Protein AF-A0A7W9GFL8-F1 (afdb_monomer)

Structure (mmCIF, N/CA/C/O backbone):
data_AF-A0A7W9GFL8-F1
#
_entry.id   AF-A0A7W9GFL8-F1
#
loop_
_atom_site.group_PDB
_atom_site.id
_atom_site.type_symbol
_atom_site.label_atom_id
_atom_site.label_alt_id
_atom_site.label_comp_id
_atom_site.label_asym_id
_atom_site.label_entity_id
_atom_site.label_seq_id
_atom_site.pdbx_PDB_ins_code
_atom_site.Cartn_x
_atom_site.Cartn_y
_atom_site.Cartn_z
_atom_site.occupancy
_atom_site.B_iso_or_equiv
_atom_site.auth_seq_id
_atom_site.auth_comp_id
_atom_site.auth_asym_id
_atom_site.auth_atom_id
_atom_site.pdbx_PDB_model_num
ATOM 1 N N . MET A 1 1 ? -14.775 4.804 0.762 1.00 61.94 1 MET A N 1
ATOM 2 C CA . MET A 1 1 ? -13.457 4.187 1.013 1.00 61.94 1 MET A CA 1
ATOM 3 C C . MET A 1 1 ? -13.151 4.330 2.498 1.00 61.94 1 MET A C 1
ATOM 5 O O . MET A 1 1 ? -13.246 5.448 2.985 1.00 61.94 1 MET A O 1
ATOM 9 N N . ASN A 1 2 ? -12.892 3.235 3.219 1.00 83.94 2 ASN A N 1
ATOM 10 C CA . ASN A 1 2 ? -12.641 3.234 4.672 1.00 83.94 2 ASN A CA 1
ATOM 11 C C . ASN A 1 2 ? -11.380 2.441 5.072 1.00 83.94 2 ASN A C 1
ATOM 13 O O . ASN A 1 2 ? -11.196 2.127 6.241 1.00 83.94 2 ASN A O 1
ATOM 17 N N . PHE A 1 3 ? -10.531 2.106 4.102 1.00 83.19 3 PHE A N 1
ATOM 18 C CA . PHE A 1 3 ? -9.242 1.466 4.325 1.00 83.19 3 PHE A CA 1
ATOM 19 C C . PHE A 1 3 ? -8.147 2.516 4.147 1.00 83.19 3 PHE A C 1
ATOM 21 O O . PHE A 1 3 ? -8.096 3.162 3.097 1.00 83.19 3 PHE A O 1
ATOM 28 N N . ILE A 1 4 ? -7.305 2.703 5.161 1.00 88.19 4 ILE A N 1
ATOM 29 C CA . ILE A 1 4 ? -6.190 3.653 5.136 1.00 88.19 4 ILE A CA 1
ATOM 30 C C . ILE A 1 4 ? -4.899 2.889 5.378 1.00 88.19 4 ILE A C 1
ATOM 32 O O . ILE A 1 4 ? -4.784 2.152 6.352 1.00 88.19 4 ILE A O 1
ATOM 36 N N . ASP A 1 5 ? -3.929 3.102 4.499 1.00 89.94 5 ASP A N 1
ATOM 37 C CA . ASP A 1 5 ? -2.608 2.496 4.568 1.00 89.94 5 ASP A CA 1
ATOM 38 C C . ASP A 1 5 ? -1.535 3.578 4.727 1.00 89.94 5 ASP A C 1
ATOM 40 O O . ASP A 1 5 ? -1.551 4.601 4.041 1.00 89.94 5 ASP A O 1
ATOM 44 N N . THR A 1 6 ? -0.605 3.357 5.649 1.00 91.88 6 THR A N 1
ATOM 45 C CA . THR A 1 6 ? 0.552 4.227 5.899 1.00 91.88 6 THR A CA 1
ATOM 46 C C . THR A 1 6 ? 1.785 3.374 6.236 1.00 91.88 6 THR A C 1
ATOM 48 O O . THR A 1 6 ? 1.786 2.162 6.003 1.00 91.88 6 THR A O 1
ATOM 51 N N . ALA A 1 7 ? 2.880 3.981 6.684 1.00 90.25 7 ALA A N 1
ATOM 52 C CA . ALA A 1 7 ? 4.074 3.287 7.153 1.00 90.25 7 ALA A CA 1
ATOM 53 C C . ALA A 1 7 ? 4.914 4.194 8.054 1.00 90.25 7 ALA A C 1
ATOM 55 O O . ALA A 1 7 ? 4.943 5.410 7.848 1.00 90.25 7 ALA A O 1
ATOM 56 N N . ASP A 1 8 ? 5.688 3.581 8.951 1.00 82.44 8 ASP A N 1
ATOM 57 C CA . ASP A 1 8 ? 6.683 4.261 9.785 1.00 82.44 8 ASP A CA 1
ATOM 58 C C . ASP A 1 8 ? 7.613 5.171 8.962 1.00 82.44 8 ASP A C 1
ATOM 60 O O . ASP A 1 8 ? 7.826 6.336 9.285 1.00 82.44 8 ASP A O 1
ATOM 64 N N . MET A 1 9 ? 8.109 4.671 7.834 1.00 88.69 9 MET A N 1
ATOM 65 C CA . MET A 1 9 ? 9.097 5.351 7.005 1.00 88.69 9 MET A CA 1
ATOM 66 C C . MET A 1 9 ? 8.524 6.509 6.179 1.00 88.69 9 MET A C 1
ATOM 68 O O . MET A 1 9 ? 9.283 7.356 5.701 1.00 88.69 9 MET A O 1
ATOM 72 N N . TYR A 1 10 ? 7.205 6.579 5.975 1.00 85.75 10 TYR A N 1
ATOM 73 C CA . TYR A 1 10 ? 6.614 7.625 5.137 1.00 85.75 10 TYR A CA 1
ATOM 74 C C . TYR A 1 10 ? 6.782 8.990 5.809 1.00 85.75 10 TYR A C 1
ATOM 76 O O . TYR A 1 10 ? 6.169 9.282 6.837 1.00 85.75 10 TYR A O 1
ATOM 84 N N . SER A 1 11 ? 7.658 9.812 5.223 1.00 89.25 11 SER A N 1
ATOM 85 C CA . SER A 1 11 ? 8.119 11.079 5.801 1.00 89.25 11 SER A CA 1
ATOM 86 C C . SER A 1 11 ? 8.639 10.918 7.238 1.00 89.25 11 SER A C 1
ATOM 88 O O . SER A 1 11 ? 8.345 11.734 8.106 1.00 89.25 11 SER A O 1
ATOM 90 N N . ALA A 1 12 ? 9.381 9.833 7.503 1.00 87.94 12 ALA A N 1
ATOM 91 C CA . ALA A 1 12 ? 9.957 9.529 8.819 1.00 87.94 12 ALA A CA 1
ATOM 92 C C . ALA A 1 12 ? 8.934 9.593 9.978 1.00 87.94 12 ALA A C 1
ATOM 94 O O . ALA A 1 12 ? 9.234 10.080 11.070 1.00 87.94 12 ALA A O 1
ATOM 95 N N . GLY A 1 13 ? 7.718 9.103 9.730 1.00 88.00 13 GLY A N 1
ATOM 96 C CA . GLY A 1 13 ? 6.634 8.995 10.705 1.00 88.00 13 GLY A CA 1
ATOM 97 C C . GLY A 1 13 ? 5.621 10.138 10.649 1.00 88.00 13 GLY A C 1
ATOM 98 O O . GLY A 1 13 ? 4.576 10.051 11.290 1.00 88.00 13 GLY A O 1
ATOM 99 N N . GLU A 1 14 ? 5.869 11.194 9.871 1.00 92.00 14 GLU A N 1
ATOM 100 C CA . GLU A 1 14 ? 4.932 12.316 9.741 1.00 92.00 14 GLU A CA 1
ATOM 101 C C . GLU A 1 14 ? 3.595 11.884 9.115 1.00 92.00 14 GLU A C 1
ATOM 103 O O . GLU A 1 14 ? 2.539 12.365 9.527 1.00 92.00 14 GLU A O 1
ATOM 108 N N . SER A 1 15 ? 3.608 10.916 8.187 1.00 92.19 15 SER A N 1
ATOM 109 C CA . SER A 1 15 ? 2.371 10.378 7.605 1.00 92.19 15 SER A CA 1
ATOM 110 C C . SER A 1 15 ? 1.448 9.788 8.672 1.00 92.19 15 SER A C 1
ATOM 112 O O . SER A 1 15 ? 0.253 10.077 8.673 1.00 92.19 15 SER A O 1
ATOM 114 N N . GLU A 1 16 ? 1.996 9.025 9.619 1.00 96.12 16 GLU A N 1
ATOM 115 C CA . GLU A 1 16 ? 1.223 8.436 10.714 1.00 96.12 16 GLU A CA 1
ATOM 116 C C . GLU A 1 16 ? 0.651 9.498 11.658 1.00 96.12 16 GLU A C 1
ATOM 118 O O . GLU A 1 16 ? -0.474 9.353 12.129 1.00 96.12 16 GLU A O 1
ATOM 123 N N . VAL A 1 17 ? 1.374 10.601 11.884 1.00 96.31 17 VAL A N 1
ATOM 124 C CA . VAL A 1 17 ? 0.871 11.733 12.680 1.00 96.31 17 VAL A CA 1
ATOM 125 C C . VAL A 1 17 ? -0.321 12.404 11.994 1.00 96.31 17 VAL A C 1
ATOM 127 O O . VAL A 1 17 ? -1.337 12.669 12.638 1.00 96.31 17 VAL A O 1
ATOM 130 N N . ILE A 1 18 ? -0.225 12.651 10.685 1.00 94.50 18 ILE A N 1
ATOM 131 C CA . ILE A 1 18 ? -1.305 13.265 9.899 1.00 94.50 18 ILE A CA 1
ATOM 132 C C . ILE A 1 18 ? -2.528 12.342 9.847 1.00 94.50 18 ILE A C 1
ATOM 134 O O . ILE A 1 18 ? -3.652 12.799 10.052 1.00 94.50 18 ILE A O 1
ATOM 138 N N . VAL A 1 19 ? -2.319 11.042 9.616 1.00 94.25 19 VAL A N 1
ATOM 139 C CA . VAL A 1 19 ? -3.395 10.041 9.623 1.00 94.25 19 VAL A CA 1
ATOM 140 C C . VAL A 1 19 ? -4.056 9.976 10.999 1.00 94.25 19 VAL A C 1
ATOM 142 O O . VAL A 1 19 ? -5.281 10.030 11.084 1.00 94.25 19 VAL A O 1
ATOM 145 N N . GLY A 1 20 ? -3.271 9.935 12.078 1.00 94.12 20 GLY A N 1
ATOM 146 C CA . GLY A 1 20 ? -3.797 9.936 13.442 1.00 94.12 20 GLY A CA 1
ATOM 147 C C . GLY A 1 20 ? -4.646 11.170 13.753 1.00 94.12 20 GLY A C 1
ATOM 148 O O . GLY A 1 20 ? -5.686 11.067 14.406 1.00 94.12 20 GLY A O 1
ATOM 149 N N . GLU A 1 21 ? -4.259 12.340 13.242 1.00 95.31 21 GLU A N 1
ATOM 150 C CA . GLU A 1 21 ? -5.071 13.554 13.356 1.00 95.31 21 GLU A CA 1
ATOM 151 C C . GLU A 1 21 ? -6.381 13.450 12.566 1.00 95.31 21 GLU A C 1
ATOM 153 O O . GLU A 1 21 ? -7.449 13.762 13.097 1.00 95.31 21 GLU A O 1
ATOM 158 N N . ALA A 1 22 ? -6.310 12.969 11.323 1.00 93.62 22 ALA A N 1
ATOM 159 C CA . ALA A 1 22 ? -7.461 12.832 10.436 1.00 93.62 22 ALA A CA 1
ATOM 160 C C . ALA A 1 22 ? -8.500 11.807 10.934 1.00 93.62 22 ALA A C 1
ATOM 162 O O . ALA A 1 22 ? -9.676 11.908 10.584 1.00 93.62 22 ALA A O 1
ATOM 163 N N . LEU A 1 23 ? -8.086 10.835 11.756 1.00 93.94 23 LEU A N 1
ATOM 164 C CA . LEU A 1 23 ? -8.946 9.766 12.276 1.00 93.94 23 LEU A CA 1
ATOM 165 C C . LEU A 1 23 ? -9.650 10.082 13.600 1.00 93.94 23 LEU A C 1
ATOM 167 O O . LEU A 1 23 ? -10.468 9.280 14.068 1.00 93.94 23 LEU A O 1
ATOM 171 N N . ARG A 1 24 ? -9.381 11.239 14.215 1.00 92.69 24 ARG A N 1
ATOM 172 C CA . ARG A 1 24 ? -10.012 11.609 15.489 1.00 92.69 24 ARG A CA 1
ATOM 173 C C . ARG A 1 24 ? -11.541 11.573 15.392 1.00 92.69 24 ARG A C 1
ATOM 175 O O . ARG A 1 24 ? -12.146 12.233 14.553 1.00 92.69 24 ARG A O 1
ATOM 182 N N . GLY A 1 25 ? -12.161 10.819 16.300 1.00 92.69 25 GLY A N 1
ATOM 183 C CA . GLY A 1 25 ? -13.618 10.686 16.398 1.00 92.69 25 GLY A CA 1
ATOM 184 C C . GLY A 1 25 ? -14.261 9.753 15.368 1.00 92.69 25 GLY A C 1
ATOM 185 O O . GLY A 1 25 ? -15.483 9.670 15.337 1.00 92.69 25 GLY A O 1
ATOM 186 N N . ARG A 1 26 ? -13.470 9.068 14.528 1.00 94.56 26 ARG A N 1
ATOM 187 C CA . ARG A 1 26 ? -13.964 8.149 13.483 1.00 94.56 26 ARG A CA 1
ATOM 188 C C . ARG A 1 26 ? -13.137 6.867 13.356 1.00 94.56 26 ARG A C 1
ATOM 190 O O . ARG A 1 26 ? -13.199 6.185 12.336 1.00 94.56 26 ARG A O 1
ATOM 197 N N . ARG A 1 27 ? -12.324 6.554 14.370 1.00 94.44 27 ARG A N 1
ATOM 198 C CA . ARG A 1 27 ? -11.388 5.423 14.343 1.00 94.44 27 ARG A CA 1
ATOM 199 C C . ARG A 1 27 ? -12.099 4.081 14.141 1.00 94.44 27 ARG A C 1
ATOM 201 O O . ARG A 1 27 ? -11.568 3.251 13.409 1.00 94.44 27 ARG A O 1
ATOM 208 N N . ASP A 1 28 ? -13.281 3.906 14.729 1.00 93.81 28 ASP A N 1
ATOM 209 C CA . ASP A 1 28 ? -14.088 2.681 14.627 1.00 93.81 28 ASP A CA 1
ATOM 210 C C . ASP A 1 28 ? -14.640 2.418 13.213 1.00 93.81 28 ASP A C 1
ATOM 212 O O . ASP A 1 28 ? -14.948 1.279 12.872 1.00 93.81 28 ASP A O 1
ATOM 216 N N . ASP A 1 29 ? -14.728 3.447 12.364 1.00 93.06 29 ASP A N 1
ATOM 217 C CA . ASP A 1 29 ? -15.258 3.323 10.999 1.00 93.06 29 ASP A CA 1
ATOM 218 C C . ASP A 1 29 ? -14.185 2.923 9.971 1.00 93.06 29 ASP A C 1
ATOM 220 O O . ASP A 1 29 ? -14.490 2.738 8.786 1.00 93.06 29 ASP A O 1
ATOM 224 N N . VAL A 1 30 ? -12.917 2.848 10.391 1.00 90.06 30 VAL A N 1
ATOM 225 C CA . VAL A 1 30 ? -11.753 2.739 9.506 1.00 90.06 30 VAL A CA 1
ATOM 226 C C . VAL A 1 30 ? -10.975 1.459 9.771 1.00 90.06 30 VAL A C 1
ATOM 228 O O . VAL A 1 30 ? -10.692 1.110 10.911 1.00 90.06 30 VAL A O 1
ATOM 231 N N . VAL A 1 31 ? -10.555 0.803 8.692 1.00 87.00 31 VAL A N 1
ATOM 232 C CA . VAL A 1 31 ? -9.536 -0.248 8.725 1.00 87.00 31 VAL A CA 1
ATOM 233 C C . VAL A 1 31 ? -8.176 0.411 8.500 1.00 87.00 31 VAL A C 1
ATOM 235 O O . VAL A 1 31 ? -7.909 0.933 7.416 1.00 87.00 31 VAL A O 1
ATOM 238 N N . LEU A 1 32 ? -7.335 0.422 9.533 1.00 90.56 32 LEU A N 1
ATOM 239 C CA . LEU A 1 32 ? -6.030 1.078 9.540 1.00 90.56 32 LEU A CA 1
ATOM 240 C C . LEU A 1 32 ? -4.901 0.057 9.378 1.00 90.56 32 LEU A C 1
ATOM 242 O O . LEU A 1 32 ? -4.679 -0.792 10.247 1.00 90.56 32 LEU A O 1
ATOM 246 N N . ALA A 1 33 ? -4.158 0.189 8.284 1.00 90.50 33 ALA A N 1
ATOM 247 C CA . ALA A 1 33 ? -2.952 -0.567 8.004 1.00 90.50 33 ALA A CA 1
ATOM 248 C C . ALA A 1 33 ? -1.700 0.314 8.141 1.00 90.50 33 ALA A C 1
ATOM 250 O O . ALA A 1 33 ? -1.659 1.442 7.649 1.00 90.50 33 ALA A O 1
ATOM 251 N N . THR A 1 34 ? -0.654 -0.209 8.780 1.00 89.81 34 THR A N 1
ATOM 252 C CA . THR A 1 34 ? 0.684 0.406 8.761 1.00 89.81 34 THR A CA 1
ATOM 253 C C . THR A 1 34 ? 1.776 -0.660 8.659 1.00 89.81 34 THR A C 1
ATOM 255 O O . THR A 1 34 ? 1.514 -1.863 8.776 1.00 89.81 34 THR A O 1
ATOM 258 N N . LYS A 1 35 ? 3.004 -0.237 8.363 1.00 91.62 35 LYS A N 1
ATOM 259 C CA . LYS A 1 35 ? 4.121 -1.115 8.003 1.00 91.62 35 LYS A CA 1
ATOM 260 C C . LYS A 1 35 ? 5.385 -0.750 8.770 1.00 91.62 35 LYS A C 1
ATOM 262 O O . LYS A 1 35 ? 5.570 0.408 9.130 1.00 91.62 35 LYS A O 1
ATOM 267 N N . VAL A 1 36 ? 6.265 -1.736 8.935 1.00 78.44 36 VAL A N 1
ATOM 268 C CA . VAL A 1 36 ? 7.598 -1.605 9.543 1.00 78.44 36 VAL A CA 1
ATOM 269 C C . VAL A 1 36 ? 8.645 -2.322 8.710 1.00 78.44 36 VAL A C 1
ATOM 271 O O . VAL A 1 36 ? 8.384 -3.420 8.226 1.00 78.44 36 VAL A O 1
ATOM 274 N N . HIS A 1 37 ? 9.825 -1.729 8.531 1.00 83.12 37 HIS A N 1
ATOM 275 C CA . HIS A 1 37 ? 11.028 -2.420 8.028 1.00 83.12 37 HIS A CA 1
ATOM 276 C C . HIS A 1 37 ? 12.214 -1.459 7.930 1.00 83.12 37 HIS A C 1
ATOM 278 O O . HIS A 1 37 ? 13.333 -1.782 8.326 1.00 83.12 37 HIS A O 1
ATOM 284 N N . PHE A 1 38 ? 11.984 -0.292 7.334 1.00 83.31 38 PHE A N 1
ATOM 285 C CA . PHE A 1 38 ? 13.059 0.601 6.931 1.00 83.31 38 PHE A CA 1
ATOM 286 C C . PHE A 1 38 ? 13.727 1.27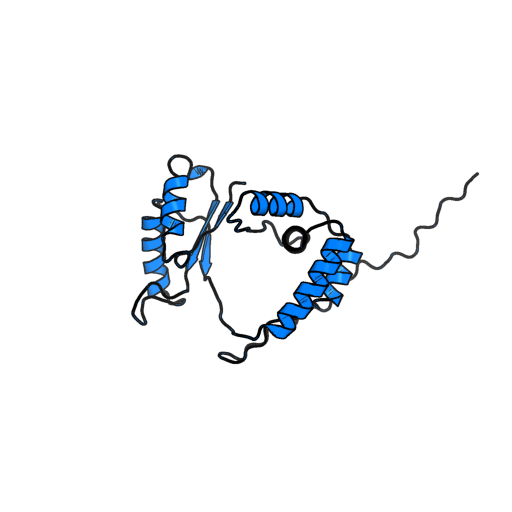6 8.143 1.00 83.31 38 PHE A C 1
ATOM 288 O O . PHE A 1 38 ? 13.187 1.255 9.251 1.00 83.31 38 P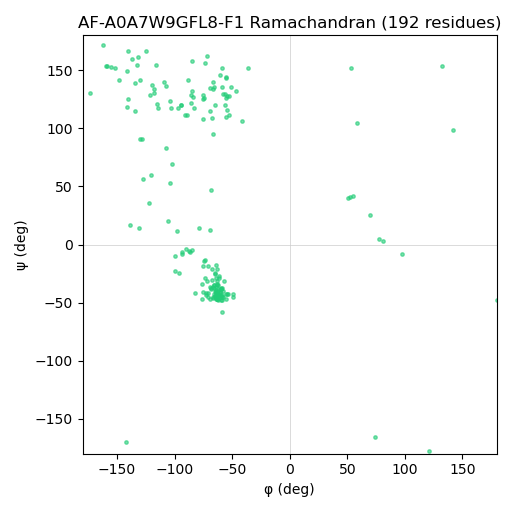HE A O 1
ATOM 295 N N . PRO A 1 39 ? 14.941 1.832 7.981 1.00 85.12 39 PRO A N 1
ATOM 296 C CA . PRO A 1 39 ? 15.638 2.488 9.080 1.00 85.12 39 PRO A CA 1
ATOM 297 C C . PRO A 1 39 ? 14.914 3.745 9.585 1.00 85.12 39 PRO A C 1
ATOM 299 O O . PRO A 1 39 ? 14.796 4.725 8.860 1.00 85.12 39 PRO A O 1
ATOM 302 N N . MET A 1 40 ? 14.536 3.757 10.864 1.00 85.81 40 MET A N 1
ATOM 303 C CA . MET A 1 40 ? 13.923 4.907 11.548 1.00 85.81 40 MET A CA 1
ATOM 304 C C . MET A 1 40 ? 14.931 5.606 12.472 1.00 85.81 40 MET A C 1
ATOM 306 O O . MET A 1 40 ? 14.691 5.769 13.673 1.00 85.81 40 MET A O 1
ATOM 310 N N . GLY A 1 41 ? 16.098 5.967 11.927 1.00 83.00 41 GLY A N 1
ATOM 311 C CA . GLY A 1 41 ? 17.174 6.708 12.599 1.00 83.00 41 GLY A CA 1
ATOM 312 C C . GLY A 1 41 ? 18.521 5.982 12.659 1.00 83.00 41 GLY A C 1
ATOM 313 O O . GLY A 1 41 ? 18.682 4.862 12.167 1.00 83.00 41 GLY A O 1
ATOM 314 N N . ASP A 1 42 ? 19.493 6.623 13.310 1.00 75.50 42 ASP A N 1
ATOM 315 C CA . ASP A 1 42 ? 20.861 6.115 13.374 1.00 75.50 42 ASP A CA 1
ATOM 316 C C . ASP A 1 42 ? 20.976 4.929 14.336 1.00 75.50 42 ASP A C 1
ATOM 318 O O . ASP A 1 42 ? 20.574 4.977 15.503 1.00 75.50 42 ASP A O 1
ATOM 322 N N . GLY A 1 43 ? 21.525 3.829 13.825 1.00 72.56 43 GLY A N 1
ATOM 323 C CA . GLY A 1 43 ? 21.835 2.638 14.605 1.00 72.56 43 GLY A CA 1
ATOM 324 C C . GLY A 1 43 ? 21.353 1.327 13.973 1.00 72.56 43 GLY A C 1
ATOM 325 O O . GLY A 1 43 ? 20.372 1.289 13.222 1.00 72.56 43 GLY A O 1
ATOM 326 N N . PRO A 1 44 ? 22.026 0.209 14.284 1.00 72.81 44 PRO A N 1
ATOM 327 C CA . PRO A 1 44 ? 21.683 -1.109 13.740 1.00 72.81 44 PRO A CA 1
ATOM 328 C C . PRO A 1 44 ? 20.366 -1.652 14.311 1.00 72.81 44 PRO A C 1
ATOM 330 O O . PRO A 1 44 ? 19.736 -2.529 13.736 1.00 72.81 44 PRO A O 1
ATOM 333 N N . ASN A 1 45 ? 19.926 -1.097 15.440 1.00 75.50 45 ASN A N 1
ATOM 334 C CA . ASN A 1 45 ? 18.806 -1.580 16.234 1.00 75.50 45 ASN A CA 1
ATOM 335 C C . ASN A 1 45 ? 17.484 -0.840 15.968 1.00 75.50 45 ASN A C 1
ATOM 337 O O . ASN A 1 45 ? 16.558 -1.017 16.765 1.00 75.50 45 ASN A O 1
ATOM 341 N N . ARG A 1 46 ? 17.441 -0.024 14.903 1.00 80.50 46 ARG A N 1
ATOM 342 C CA . ARG A 1 46 ? 16.321 0.833 14.479 1.00 80.50 46 ARG A CA 1
ATOM 343 C C . ARG A 1 46 ? 15.838 0.536 13.052 1.00 80.50 46 ARG A C 1
ATOM 345 O O . ARG A 1 46 ? 15.571 1.458 12.291 1.00 80.50 46 ARG A O 1
ATOM 352 N N . ARG A 1 47 ? 15.861 -0.740 12.658 1.00 79.06 47 ARG A N 1
ATOM 353 C CA . ARG A 1 47 ? 15.530 -1.218 11.307 1.00 79.06 47 ARG A CA 1
ATOM 354 C C . ARG A 1 47 ? 15.233 -2.722 11.303 1.00 79.06 47 ARG A C 1
ATOM 356 O O . ARG A 1 47 ? 15.558 -3.432 12.261 1.00 79.06 47 ARG A O 1
ATOM 363 N N . GLY A 1 48 ? 14.752 -3.205 10.165 1.00 69.62 48 GLY A N 1
ATOM 364 C CA . GLY A 1 48 ? 14.625 -4.610 9.801 1.00 69.62 48 GLY A CA 1
ATOM 365 C C . GLY A 1 48 ? 13.496 -5.339 10.520 1.00 69.62 48 GLY A C 1
ATOM 366 O O . GLY A 1 48 ? 12.634 -4.745 11.154 1.00 69.62 48 GLY A O 1
ATOM 367 N N . ASN A 1 49 ? 13.523 -6.668 10.453 1.00 70.50 49 ASN A N 1
ATOM 368 C CA . ASN A 1 49 ? 12.389 -7.506 10.861 1.00 70.50 49 ASN A CA 1
ATOM 369 C C . ASN A 1 49 ? 12.632 -8.209 12.209 1.00 70.50 49 ASN A C 1
ATOM 371 O O . ASN A 1 49 ? 12.022 -9.232 12.515 1.00 70.50 49 ASN A O 1
ATOM 375 N N . SER A 1 50 ? 13.568 -7.705 13.024 1.00 63.31 50 SER A N 1
ATOM 376 C CA . SER A 1 50 ? 13.861 -8.320 14.323 1.00 63.31 50 SER A CA 1
ATOM 377 C C . SER A 1 50 ? 12.667 -8.168 15.268 1.00 63.31 50 SER A C 1
ATOM 379 O O . SER A 1 50 ? 12.088 -7.087 15.362 1.00 63.31 50 SER A O 1
ATOM 381 N N . ARG A 1 51 ? 12.346 -9.211 16.048 1.00 59.78 51 ARG A N 1
ATOM 382 C CA . ARG A 1 51 ? 11.276 -9.162 17.065 1.00 59.78 51 ARG A CA 1
ATOM 383 C C . ARG A 1 51 ? 11.396 -7.934 17.973 1.00 59.78 51 ARG A C 1
ATOM 385 O O . ARG A 1 51 ? 10.400 -7.286 18.268 1.00 59.78 51 ARG A O 1
ATOM 392 N N . ARG A 1 52 ? 12.622 -7.610 18.403 1.00 67.31 52 ARG A N 1
ATOM 393 C CA . ARG A 1 52 ? 12.902 -6.451 19.263 1.00 67.31 52 ARG A CA 1
ATOM 394 C C . ARG A 1 52 ? 12.537 -5.132 18.581 1.00 67.31 52 ARG A C 1
ATOM 396 O O . ARG A 1 52 ? 12.046 -4.235 19.253 1.00 67.31 52 ARG A O 1
ATOM 403 N N . TRP A 1 53 ? 12.808 -5.002 17.283 1.00 79.25 53 TRP A N 1
ATOM 404 C CA . TRP A 1 53 ? 12.478 -3.791 16.540 1.00 79.25 53 TRP A CA 1
ATOM 405 C C . TRP A 1 53 ? 10.989 -3.700 16.219 1.00 79.25 53 TRP A C 1
ATOM 407 O O . TRP A 1 53 ? 10.399 -2.681 16.528 1.00 79.25 53 TRP A O 1
ATOM 417 N N . ILE A 1 54 ? 10.367 -4.773 15.724 1.00 64.88 54 ILE A N 1
ATOM 418 C CA . ILE A 1 54 ? 8.927 -4.812 15.415 1.00 64.88 54 ILE A CA 1
ATOM 419 C C . ILE A 1 54 ? 8.087 -4.434 16.643 1.00 64.88 54 ILE A C 1
ATOM 421 O O . ILE A 1 54 ? 7.196 -3.600 16.540 1.00 64.88 54 ILE A O 1
ATOM 425 N N . LEU A 1 55 ? 8.394 -5.003 17.817 1.00 68.69 55 LEU A N 1
ATOM 426 C CA . LEU A 1 55 ? 7.675 -4.680 19.056 1.00 68.69 55 LEU A CA 1
ATOM 427 C C . LEU A 1 55 ? 7.888 -3.233 19.506 1.00 68.69 55 LEU A C 1
ATOM 429 O O . LEU A 1 55 ? 6.978 -2.615 20.039 1.00 68.69 55 LEU A O 1
ATOM 433 N N . LYS A 1 56 ? 9.081 -2.680 19.290 1.00 81.75 56 LYS A N 1
ATOM 434 C CA . LYS A 1 56 ? 9.337 -1.279 19.610 1.00 81.75 56 LYS A CA 1
ATOM 435 C C . LYS A 1 56 ? 8.615 -0.349 18.634 1.00 81.75 56 LYS A C 1
ATOM 437 O O . LYS A 1 56 ? 8.008 0.626 19.052 1.00 81.75 56 LYS A O 1
ATOM 442 N N . GLU A 1 57 ? 8.687 -0.641 17.343 1.00 88.62 57 GLU A N 1
ATOM 443 C CA . GLU A 1 57 ? 8.157 0.243 16.312 1.00 88.62 57 GLU A CA 1
ATOM 444 C C . GLU A 1 57 ? 6.629 0.216 16.253 1.00 88.62 57 GLU A C 1
ATOM 446 O O . GLU A 1 57 ? 6.029 1.242 15.949 1.00 88.62 57 GLU A O 1
ATOM 451 N N . VAL A 1 58 ? 5.974 -0.893 16.621 1.00 81.50 58 VAL A N 1
ATOM 452 C CA . VAL A 1 58 ? 4.507 -0.909 16.742 1.00 81.50 58 VAL A CA 1
ATOM 453 C C . VAL A 1 58 ? 4.032 0.029 17.854 1.00 81.50 58 VAL A C 1
ATOM 455 O O . VAL A 1 58 ? 3.062 0.755 17.660 1.00 81.50 58 VAL A O 1
ATOM 458 N N . GLU A 1 59 ? 4.744 0.096 18.985 1.00 91.69 59 GLU A N 1
ATOM 459 C CA . GLU A 1 59 ? 4.431 1.043 20.064 1.00 91.69 59 GLU A CA 1
ATOM 460 C C . GLU A 1 59 ? 4.610 2.497 19.608 1.00 91.69 59 GLU A C 1
ATOM 462 O O . GLU A 1 59 ? 3.788 3.356 19.928 1.00 91.69 59 GLU A O 1
ATOM 467 N N . GLU A 1 60 ? 5.665 2.786 18.845 1.00 94.75 60 GLU A N 1
ATOM 468 C CA . GLU A 1 60 ? 5.891 4.124 18.292 1.00 94.75 60 GLU A CA 1
ATOM 469 C C . GLU A 1 60 ? 4.856 4.486 17.214 1.00 94.75 60 GLU A C 1
ATOM 471 O O . GLU A 1 60 ? 4.371 5.619 17.191 1.00 94.75 60 GLU A O 1
ATOM 476 N N . SER A 1 61 ? 4.441 3.520 16.392 1.00 90.44 61 SER A N 1
ATOM 477 C CA . SER A 1 61 ? 3.381 3.695 15.390 1.00 90.44 61 SER A CA 1
ATOM 478 C C . SER A 1 61 ? 2.044 4.017 16.062 1.00 90.44 61 SER A C 1
ATOM 480 O O . SER A 1 61 ? 1.402 5.001 15.707 1.00 90.44 61 SER A O 1
ATOM 482 N N . LEU A 1 62 ? 1.651 3.273 17.105 1.00 91.88 62 LEU A N 1
ATOM 483 C CA . LEU A 1 62 ? 0.434 3.542 17.887 1.00 91.88 62 LEU A CA 1
ATOM 484 C C . LEU A 1 62 ? 0.440 4.951 18.504 1.00 91.88 62 LEU A C 1
ATOM 486 O O . LEU A 1 62 ? -0.576 5.648 18.470 1.00 91.88 62 LEU A O 1
ATOM 490 N N . LYS A 1 63 ? 1.594 5.416 19.010 1.00 96.38 63 LYS A N 1
ATOM 491 C CA . LYS A 1 63 ? 1.742 6.788 19.529 1.00 96.38 63 LYS A CA 1
ATOM 492 C C . LYS A 1 63 ? 1.540 7.837 18.439 1.00 96.38 63 LYS A C 1
ATOM 494 O O . LYS A 1 63 ? 0.814 8.803 18.671 1.00 96.38 63 LYS A O 1
ATOM 499 N N . ARG A 1 64 ? 2.161 7.661 17.266 1.00 97.44 64 ARG A N 1
ATOM 500 C CA . ARG A 1 64 ? 2.024 8.597 16.135 1.00 97.44 64 ARG A CA 1
ATOM 501 C C . ARG A 1 64 ? 0.598 8.608 15.582 1.00 97.44 64 ARG A C 1
ATOM 503 O O . ARG A 1 64 ? 0.045 9.683 15.382 1.00 97.44 64 ARG A O 1
ATOM 510 N N . LEU A 1 65 ? -0.019 7.434 15.451 1.00 95.62 65 LEU A N 1
ATOM 511 C CA . LEU A 1 65 ? -1.399 7.244 14.987 1.00 95.62 65 LEU A CA 1
ATOM 512 C C . LEU A 1 65 ? -2.457 7.625 16.033 1.00 95.62 65 LEU A C 1
ATOM 514 O O . LEU A 1 65 ? -3.627 7.773 15.692 1.00 95.62 65 LEU A O 1
ATOM 518 N N . ARG A 1 66 ? -2.061 7.799 17.302 1.00 96.62 66 ARG A N 1
ATOM 519 C CA . ARG A 1 66 ? -2.928 8.198 18.426 1.00 96.62 66 ARG A CA 1
ATOM 520 C C . ARG A 1 66 ? -4.136 7.280 18.610 1.00 96.62 66 ARG A C 1
ATOM 522 O O . ARG A 1 66 ? -5.246 7.737 18.882 1.00 9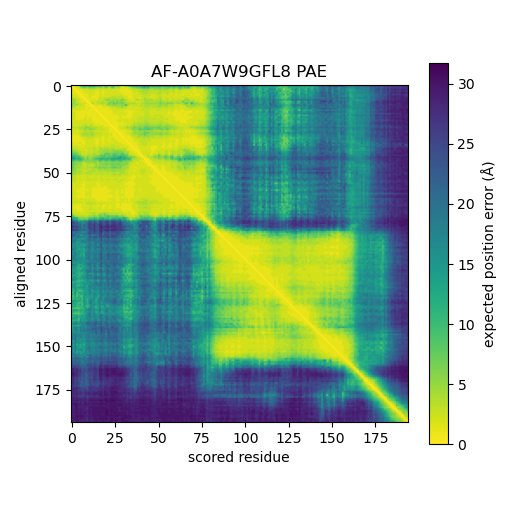6.62 66 ARG A O 1
ATOM 529 N N . THR A 1 67 ? -3.895 5.986 18.480 1.00 95.12 67 THR A N 1
ATOM 530 C CA . THR A 1 67 ? -4.879 4.917 18.654 1.00 95.12 67 THR A CA 1
ATOM 531 C C . THR A 1 67 ? -4.242 3.779 19.442 1.00 95.12 67 THR A C 1
ATOM 533 O O . THR A 1 67 ? -3.021 3.668 19.534 1.00 95.12 67 THR A O 1
ATOM 536 N N . ASP A 1 68 ? -5.078 2.950 20.037 1.00 95.44 68 ASP A 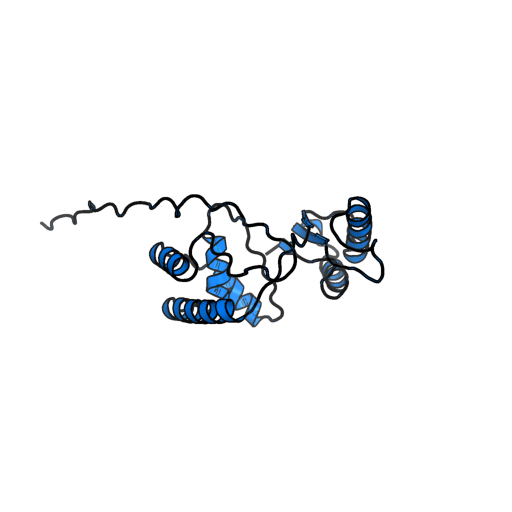N 1
ATOM 537 C CA . ASP A 1 68 ? -4.733 1.765 20.807 1.00 95.44 68 ASP A CA 1
ATOM 538 C C . ASP A 1 68 ? -4.745 0.478 19.967 1.00 95.44 68 ASP A C 1
ATOM 540 O O . ASP A 1 68 ? -4.253 -0.546 20.441 1.00 95.44 68 ASP A O 1
ATOM 544 N N . TRP A 1 69 ? -5.213 0.519 18.709 1.00 88.25 69 TRP A N 1
ATOM 545 C CA . TRP A 1 69 ? -5.144 -0.635 17.808 1.00 88.25 69 TRP A CA 1
ATOM 546 C C . TRP A 1 69 ? -4.809 -0.289 16.352 1.00 88.25 69 TRP A C 1
ATOM 548 O O . TRP A 1 69 ? -5.178 0.755 15.809 1.00 88.25 69 TRP A O 1
ATOM 558 N N . ILE A 1 70 ? -4.141 -1.238 15.697 1.00 82.19 70 ILE A N 1
ATOM 559 C CA . ILE A 1 70 ? -3.877 -1.287 14.255 1.00 82.19 70 ILE A CA 1
ATOM 560 C C . ILE A 1 70 ? -4.565 -2.550 13.735 1.00 82.19 70 ILE A C 1
ATOM 562 O O . ILE A 1 70 ? -4.377 -3.623 14.307 1.00 82.19 70 ILE A O 1
ATOM 566 N N . ASP A 1 71 ? -5.352 -2.433 12.667 1.00 84.44 71 ASP A N 1
ATOM 567 C CA . ASP A 1 71 ? -6.106 -3.563 12.110 1.00 84.44 71 ASP A CA 1
ATOM 568 C C . ASP A 1 71 ? -5.196 -4.508 11.313 1.00 84.44 71 ASP A C 1
ATOM 570 O O . ASP A 1 71 ? -5.381 -5.725 11.321 1.00 84.44 71 ASP A O 1
ATOM 574 N N . LEU A 1 72 ? -4.178 -3.951 1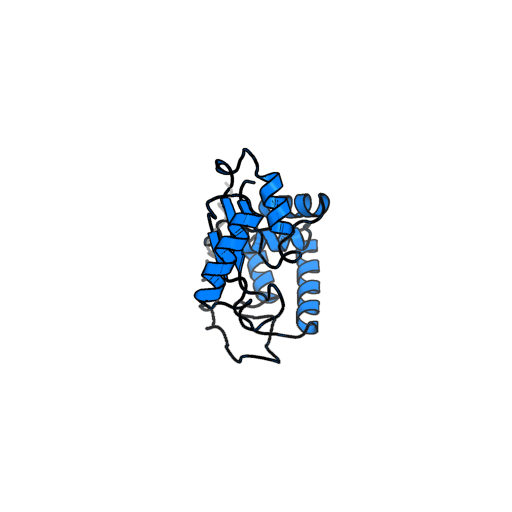0.648 1.00 77.00 72 LEU A N 1
ATOM 575 C CA . LEU A 1 72 ? -3.194 -4.707 9.880 1.00 77.00 72 LEU A CA 1
ATOM 576 C C . LEU A 1 72 ? -1.785 -4.120 10.044 1.00 77.00 72 LEU A C 1
ATOM 578 O O . LEU A 1 72 ? -1.521 -2.988 9.641 1.00 77.00 72 LEU A O 1
ATOM 582 N N . TYR A 1 73 ? -0.857 -4.908 10.592 1.00 76.88 73 TYR A N 1
ATOM 583 C CA . TYR A 1 73 ? 0.550 -4.522 10.732 1.00 76.88 73 TYR A CA 1
ATOM 584 C C . TYR A 1 73 ? 1.446 -5.410 9.866 1.00 76.88 73 TYR A C 1
ATOM 586 O O . TYR A 1 73 ? 1.489 -6.626 10.054 1.00 76.88 73 TYR A O 1
ATOM 594 N N . GLN A 1 74 ? 2.133 -4.807 8.894 1.00 80.62 74 GLN A N 1
ATOM 595 C CA . GLN A 1 74 ? 2.867 -5.528 7.846 1.00 80.62 74 GLN A CA 1
ATOM 596 C C . GLN A 1 74 ? 4.375 -5.275 7.920 1.00 80.62 74 GLN A C 1
ATOM 598 O O . GLN A 1 74 ? 4.834 -4.221 8.357 1.00 80.62 74 GLN A O 1
ATOM 603 N N . VAL A 1 75 ? 5.164 -6.221 7.415 1.00 69.81 75 VAL A N 1
ATOM 604 C CA . VAL A 1 75 ? 6.591 -6.007 7.155 1.00 69.81 75 VAL A CA 1
ATOM 605 C C . VAL A 1 75 ? 6.750 -5.383 5.766 1.00 69.81 75 VAL A C 1
ATOM 607 O O . VAL A 1 75 ? 6.306 -5.963 4.780 1.00 69.81 75 VAL A O 1
ATOM 610 N N . HIS A 1 76 ? 7.365 -4.200 5.685 1.00 71.06 76 HIS A N 1
ATOM 611 C CA . HIS A 1 76 ? 7.352 -3.342 4.489 1.00 71.06 76 HIS A CA 1
ATOM 612 C C . HIS A 1 76 ? 8.121 -3.929 3.288 1.00 71.06 76 HIS A C 1
ATOM 614 O O . HIS A 1 76 ? 7.770 -3.642 2.147 1.00 71.06 76 HIS A O 1
ATOM 620 N N . ARG A 1 77 ? 9.173 -4.726 3.522 1.00 65.19 77 ARG A N 1
ATOM 621 C CA . ARG A 1 77 ? 9.965 -5.395 2.474 1.00 65.19 77 ARG A CA 1
ATOM 622 C C . ARG A 1 77 ? 10.518 -6.738 2.964 1.00 65.19 77 ARG A C 1
ATOM 624 O O . ARG A 1 77 ? 10.998 -6.849 4.097 1.00 65.19 77 ARG A O 1
ATOM 631 N N . PRO A 1 78 ? 10.527 -7.737 2.082 1.00 57.56 78 PRO A N 1
ATOM 632 C CA . PRO A 1 78 ? 11.700 -8.543 1.758 1.00 57.56 78 PRO A CA 1
ATOM 633 C C . PRO A 1 78 ? 12.471 -7.852 0.609 1.00 57.56 78 PRO A C 1
ATOM 635 O O . PRO A 1 78 ? 11.841 -7.233 -0.247 1.00 57.56 78 PRO A O 1
ATOM 638 N N . 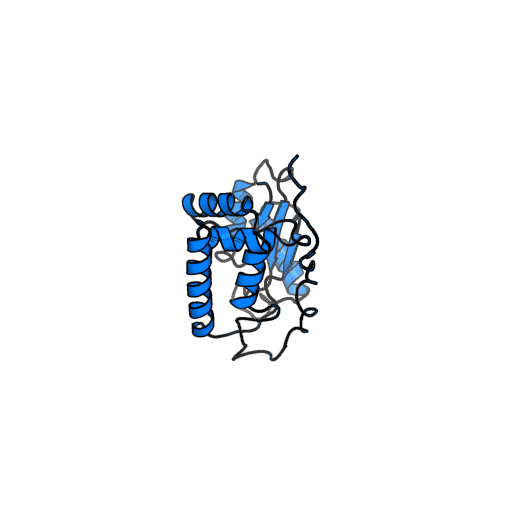ASP A 1 79 ? 13.805 -7.860 0.629 1.00 39.88 79 ASP A N 1
ATOM 639 C CA . ASP A 1 79 ? 14.673 -6.960 -0.160 1.00 39.88 79 ASP A CA 1
ATOM 640 C C . ASP A 1 79 ? 15.403 -7.696 -1.283 1.00 39.88 79 ASP A C 1
ATOM 642 O O . ASP A 1 79 ? 15.857 -8.786 -1.003 1.00 39.88 79 ASP A O 1
ATOM 646 N N . HIS A 1 80 ? 15.531 -7.088 -2.468 1.00 43.16 80 HIS A N 1
ATOM 647 C CA . HIS A 1 80 ? 16.370 -7.435 -3.639 1.00 43.16 80 HIS A CA 1
ATOM 648 C C . HIS A 1 80 ? 16.499 -6.122 -4.465 1.00 43.16 80 HIS A C 1
ATOM 650 O O . HIS A 1 80 ? 15.615 -5.295 -4.283 1.00 43.16 80 HIS A O 1
ATOM 656 N N . THR A 1 81 ? 17.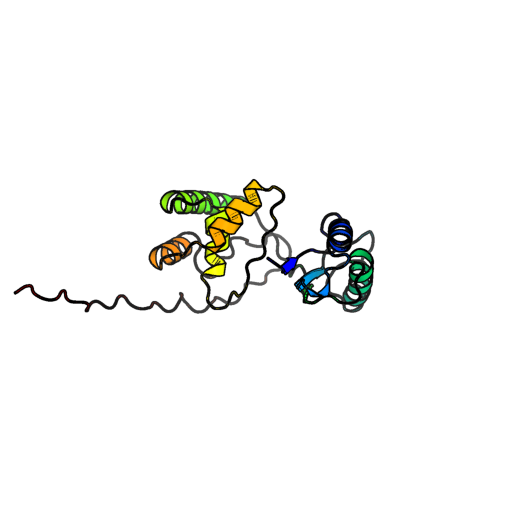517 -5.814 -5.297 1.00 45.06 81 THR A N 1
ATOM 657 C CA . THR A 1 81 ? 17.727 -4.448 -5.899 1.00 45.06 81 THR A CA 1
ATOM 658 C C . THR A 1 81 ? 18.193 -4.405 -7.376 1.00 45.06 81 THR A C 1
ATOM 660 O O . THR A 1 81 ? 19.206 -5.026 -7.689 1.00 45.06 81 THR A O 1
ATOM 663 N N . THR A 1 82 ? 17.498 -3.696 -8.306 1.00 40.56 82 THR A N 1
ATOM 664 C CA . THR A 1 82 ? 17.838 -3.667 -9.774 1.00 40.56 82 THR A CA 1
ATOM 665 C C . THR A 1 82 ? 17.408 -2.451 -10.611 1.00 40.56 82 THR A C 1
ATOM 667 O O . THR A 1 82 ? 16.387 -1.829 -10.327 1.00 40.56 82 THR A O 1
ATOM 670 N N . ASP A 1 83 ? 18.206 -2.247 -11.676 1.00 46.03 83 ASP A N 1
ATOM 671 C CA . ASP A 1 83 ? 18.178 -1.387 -12.877 1.00 46.03 83 ASP A CA 1
ATOM 672 C C . ASP A 1 83 ? 16.847 -1.080 -13.586 1.00 46.03 83 ASP A C 1
ATOM 674 O O . ASP A 1 83 ? 15.891 -1.853 -13.591 1.00 46.03 83 ASP A O 1
ATOM 678 N N . ILE A 1 84 ? 16.843 0.095 -14.229 1.00 53.62 84 ILE A N 1
ATOM 679 C CA . ILE A 1 84 ? 15.664 0.876 -14.630 1.00 53.62 84 ILE A CA 1
ATOM 680 C C . ILE A 1 84 ? 15.283 0.696 -16.112 1.00 53.62 84 ILE A C 1
ATOM 682 O O . ILE A 1 84 ? 14.131 0.914 -16.473 1.00 53.62 84 ILE A O 1
ATOM 686 N N . GLU A 1 85 ? 16.204 0.286 -16.984 1.00 53.88 85 GLU A N 1
ATOM 687 C CA . GLU A 1 85 ? 16.029 0.338 -18.443 1.00 53.88 85 GLU A CA 1
ATOM 688 C C . GLU A 1 85 ? 14.984 -0.662 -18.963 1.00 53.88 85 GLU A C 1
ATOM 690 O O . GLU A 1 85 ? 14.078 -0.276 -19.695 1.00 53.88 85 GLU A O 1
ATOM 695 N N . GLU A 1 86 ? 15.033 -1.921 -18.519 1.00 57.81 86 GLU A N 1
ATOM 696 C CA . GLU A 1 86 ? 14.022 -2.941 -18.862 1.00 57.81 86 GLU A CA 1
ATOM 697 C C . GLU A 1 86 ? 12.631 -2.565 -18.318 1.00 57.81 86 GLU A C 1
ATOM 699 O O . GLU A 1 86 ? 11.602 -2.843 -18.935 1.00 57.81 86 GLU A O 1
ATOM 704 N N . THR A 1 87 ? 12.594 -1.865 -17.181 1.00 57.19 87 THR A N 1
ATOM 705 C CA . THR A 1 87 ? 11.348 -1.367 -16.591 1.00 57.19 87 THR A CA 1
ATOM 706 C C . THR A 1 87 ? 10.729 -0.257 -17.446 1.00 57.19 87 THR A C 1
ATOM 708 O O . THR A 1 87 ? 9.507 -0.215 -17.588 1.00 57.19 87 THR A O 1
ATOM 711 N N . LEU A 1 88 ? 11.541 0.631 -18.030 1.00 66.50 88 LEU A N 1
ATOM 712 C CA . LEU A 1 88 ? 11.048 1.736 -18.858 1.00 66.50 88 LEU A CA 1
ATOM 713 C C . LEU A 1 88 ? 10.394 1.234 -20.154 1.00 66.50 88 LEU A C 1
ATOM 715 O O . LEU A 1 88 ? 9.272 1.647 -20.446 1.00 66.50 88 LEU A O 1
ATOM 719 N N . ASP A 1 89 ? 11.011 0.279 -20.855 1.00 70.62 89 ASP A N 1
ATOM 720 C CA . ASP A 1 89 ? 10.457 -0.306 -22.090 1.00 70.62 89 ASP A CA 1
ATOM 721 C C . ASP A 1 89 ? 9.113 -1.020 -21.853 1.00 70.62 89 ASP A C 1
ATOM 723 O O . ASP A 1 89 ? 8.208 -1.004 -22.695 1.00 70.62 89 ASP A O 1
ATOM 727 N N . VAL A 1 90 ? 8.950 -1.657 -20.690 1.00 71.25 90 VAL A N 1
ATOM 728 C CA . VAL A 1 90 ? 7.672 -2.267 -20.300 1.00 71.25 90 VAL A CA 1
ATOM 729 C C . VAL A 1 90 ? 6.622 -1.210 -19.974 1.00 71.25 90 VAL A C 1
ATOM 731 O O . VAL A 1 90 ? 5.462 -1.350 -20.368 1.00 71.25 90 VAL A O 1
ATOM 734 N N . VAL A 1 91 ? 7.005 -0.148 -19.263 1.00 75.00 91 VAL A N 1
ATOM 735 C CA . VAL A 1 91 ? 6.088 0.950 -18.939 1.00 75.00 91 VAL A CA 1
ATOM 736 C C . VAL A 1 91 ? 5.559 1.603 -20.217 1.00 75.00 91 VAL A C 1
ATOM 738 O O . VAL A 1 91 ? 4.358 1.854 -20.291 1.00 75.00 91 VAL A O 1
ATOM 741 N N . GLU A 1 92 ? 6.395 1.811 -21.236 1.00 81.31 92 GLU A N 1
ATOM 742 C CA . GLU A 1 92 ? 5.963 2.351 -22.534 1.00 81.31 92 GLU A CA 1
ATOM 743 C C . GLU A 1 92 ? 4.898 1.469 -23.204 1.00 81.31 92 GLU A C 1
ATOM 745 O O . GLU A 1 92 ? 3.823 1.958 -23.560 1.00 81.31 92 GLU A O 1
ATOM 750 N N . GLN A 1 93 ? 5.117 0.155 -23.270 1.00 84.31 93 GLN A N 1
ATOM 751 C CA . GLN A 1 93 ? 4.143 -0.786 -23.842 1.00 84.31 93 GLN A CA 1
ATOM 752 C C . GLN A 1 93 ? 2.821 -0.834 -23.057 1.00 84.31 93 GLN A C 1
ATOM 754 O O . GLN A 1 93 ? 1.743 -0.983 -23.639 1.00 84.31 93 GLN A O 1
ATOM 759 N N . LEU A 1 94 ? 2.872 -0.693 -21.729 1.00 81.06 94 LEU A N 1
ATOM 760 C CA . LEU A 1 94 ? 1.669 -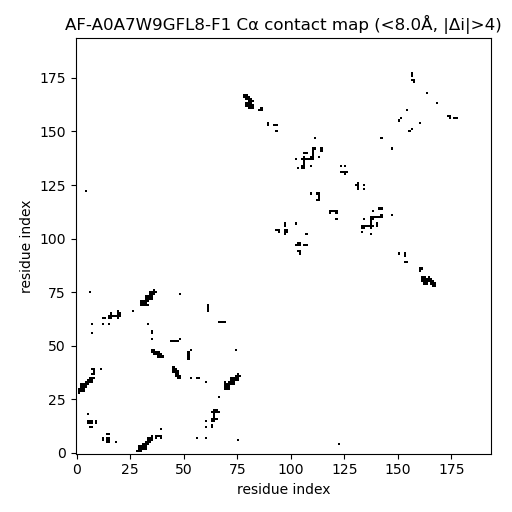0.629 -20.894 1.00 81.06 94 LEU A CA 1
ATOM 761 C C . LEU A 1 94 ? 0.914 0.699 -21.059 1.00 81.06 94 LEU A C 1
ATOM 763 O O . LEU A 1 94 ? -0.314 0.707 -20.956 1.00 81.06 94 LEU A O 1
ATOM 767 N N . ILE A 1 95 ? 1.614 1.807 -21.326 1.00 82.81 95 ILE A N 1
ATOM 768 C CA . ILE A 1 95 ? 0.991 3.097 -21.664 1.00 82.81 95 ILE A CA 1
ATOM 769 C C . ILE A 1 95 ? 0.227 2.979 -22.984 1.00 82.81 95 ILE A C 1
ATOM 771 O O . ILE A 1 95 ? -0.928 3.402 -23.050 1.00 82.81 95 ILE A O 1
ATOM 775 N N . GLU A 1 96 ? 0.838 2.380 -24.007 1.00 88.44 96 GLU A N 1
ATOM 776 C CA . GLU A 1 96 ? 0.181 2.138 -25.297 1.00 88.44 96 GLU A CA 1
ATOM 777 C C . GLU A 1 96 ? -1.067 1.264 -25.130 1.00 88.44 96 GLU A C 1
ATOM 779 O O . GLU A 1 96 ? -2.151 1.636 -25.580 1.00 88.44 96 GLU A O 1
ATOM 784 N N . LEU A 1 97 ? -0.958 0.159 -24.384 1.00 86.44 97 LEU A N 1
ATOM 785 C CA . LEU A 1 97 ? -2.099 -0.709 -24.090 1.00 86.44 97 LEU A CA 1
ATOM 786 C C . LEU A 1 97 ? -3.220 0.029 -23.343 1.00 86.44 97 LEU A C 1
ATOM 788 O O . LEU A 1 97 ? -4.394 -0.147 -23.667 1.00 86.44 97 LEU A O 1
ATOM 792 N N . ALA A 1 98 ? -2.889 0.840 -22.336 1.00 83.06 98 ALA A N 1
ATOM 793 C CA . ALA A 1 98 ? -3.886 1.629 -21.614 1.00 83.06 98 ALA A CA 1
ATOM 794 C C . ALA A 1 98 ? -4.605 2.607 -22.560 1.00 83.06 98 ALA A C 1
ATOM 796 O O . ALA A 1 98 ? -5.837 2.684 -22.557 1.00 83.06 98 ALA A O 1
ATOM 797 N N . SER A 1 99 ? -3.844 3.276 -23.431 1.00 89.88 99 SER A N 1
ATOM 798 C CA . SER A 1 99 ? -4.377 4.176 -24.456 1.00 89.88 99 SER A CA 1
ATOM 799 C C . SER A 1 99 ? -5.347 3.460 -25.403 1.00 89.88 99 SER A C 1
ATOM 801 O O . SER A 1 99 ? -6.447 3.964 -25.638 1.00 89.88 99 SER A O 1
ATOM 803 N N . ASP A 1 100 ? -5.006 2.259 -25.880 1.00 90.12 100 ASP A N 1
ATOM 804 C CA . ASP A 1 100 ? -5.880 1.433 -26.731 1.00 90.12 100 ASP A CA 1
ATOM 805 C C . ASP A 1 100 ? -7.193 1.033 -26.036 1.00 90.12 100 ASP A C 1
ATOM 807 O O . ASP A 1 100 ? -8.228 0.841 -26.682 1.00 90.12 100 ASP A O 1
ATOM 811 N N . LEU A 1 101 ? -7.173 0.927 -24.706 1.00 86.25 101 LEU A N 1
ATOM 812 C CA . LEU A 1 101 ? -8.350 0.652 -23.877 1.00 86.25 101 LEU A CA 1
ATOM 813 C C . LEU A 1 101 ? -9.146 1.919 -23.526 1.00 86.25 101 LEU A C 1
ATOM 815 O O . LEU A 1 101 ? -10.209 1.816 -22.909 1.00 86.25 101 LEU A O 1
ATOM 819 N N . GLY A 1 102 ? -8.661 3.104 -23.906 1.00 89.50 102 GLY A N 1
ATOM 820 C CA . GLY A 1 102 ? -9.266 4.387 -23.549 1.00 89.50 102 GLY A CA 1
ATOM 821 C C . GLY A 1 102 ? -9.126 4.731 -22.064 1.00 89.50 102 GLY A C 1
ATOM 822 O O . GLY A 1 102 ? -9.956 5.470 -21.523 1.00 89.50 102 GLY A O 1
ATOM 823 N N . CYS A 1 103 ? -8.110 4.184 -21.393 1.00 88.31 103 CYS A N 1
ATOM 824 C CA . CYS A 1 103 ? -7.798 4.473 -20.000 1.00 88.31 103 CYS A CA 1
ATOM 825 C C . CYS A 1 103 ? -6.350 4.955 -19.831 1.00 88.31 103 CYS A C 1
ATOM 827 O O . CYS A 1 103 ? -5.518 4.894 -20.731 1.00 88.31 103 CYS A O 1
ATOM 829 N N . SER A 1 104 ? -6.052 5.504 -18.664 1.00 88.25 104 SER A N 1
ATOM 830 C CA . SER A 1 104 ? -4.698 5.885 -18.275 1.00 88.25 104 SER A CA 1
ATOM 831 C C . SER A 1 104 ? -3.943 4.693 -17.678 1.00 88.25 104 SER A C 1
ATOM 833 O O . SER A 1 104 ? -4.548 3.757 -17.151 1.00 88.25 104 SER A O 1
ATOM 835 N N . LEU A 1 105 ? -2.607 4.735 -17.695 1.00 84.38 105 LEU A N 1
ATOM 836 C CA . LEU A 1 105 ? -1.791 3.703 -17.046 1.00 84.38 105 LEU A CA 1
ATOM 837 C C . LEU A 1 105 ? -2.151 3.504 -15.554 1.00 84.38 105 LEU A C 1
ATOM 839 O O . LEU A 1 105 ? -2.284 2.353 -15.144 1.00 84.38 105 LEU A O 1
ATOM 843 N N . PRO A 1 106 ? -2.379 4.557 -14.735 1.00 79.00 106 PRO A N 1
ATOM 844 C CA . PRO A 1 106 ? -2.852 4.383 -13.360 1.00 79.00 106 PRO A CA 1
ATOM 845 C C . PRO A 1 106 ? -4.203 3.664 -13.257 1.00 79.00 106 PRO A C 1
ATOM 847 O O . PRO A 1 106 ? -4.390 2.844 -12.361 1.00 79.00 106 PRO A O 1
ATOM 850 N N . GLU A 1 107 ? -5.135 3.935 -14.178 1.00 84.12 107 GLU A N 1
ATOM 851 C CA . GLU A 1 107 ? -6.421 3.229 -14.230 1.00 84.12 107 GLU A CA 1
ATOM 852 C C . GLU A 1 107 ? -6.217 1.733 -14.515 1.00 84.12 107 GLU A C 1
ATOM 854 O O . GLU A 1 107 ? -6.768 0.891 -13.803 1.00 84.12 107 GLU A O 1
ATOM 859 N N . LEU A 1 108 ? -5.380 1.400 -15.506 1.00 81.00 108 LEU A N 1
ATOM 860 C CA . LEU A 1 108 ? -5.032 0.020 -15.854 1.00 81.00 108 LEU A CA 1
ATOM 861 C C . LEU A 1 108 ? -4.320 -0.706 -14.699 1.00 81.00 108 LEU A C 1
ATOM 863 O O . LEU A 1 108 ? -4.653 -1.851 -14.386 1.00 81.00 108 LEU A O 1
ATOM 867 N N . ALA A 1 109 ? -3.382 -0.029 -14.033 1.00 80.06 109 ALA A N 1
ATOM 868 C CA . ALA A 1 109 ? -2.592 -0.574 -12.930 1.00 80.06 109 ALA A CA 1
ATOM 869 C C . ALA A 1 109 ? -3.441 -0.944 -11.705 1.00 80.06 109 ALA A C 1
ATOM 871 O O . ALA A 1 109 ? -3.085 -1.857 -10.966 1.00 80.06 109 ALA A O 1
ATOM 872 N N . VAL A 1 110 ? -4.568 -0.263 -11.491 1.00 79.38 110 VAL A N 1
ATOM 873 C CA . VAL A 1 110 ? -5.524 -0.580 -10.416 1.00 79.38 110 VAL A CA 1
ATOM 874 C C . VAL A 1 110 ? -6.463 -1.702 -10.835 1.00 79.38 110 VAL A C 1
ATOM 876 O O . VAL A 1 110 ? -6.737 -2.607 -10.046 1.00 79.38 110 VAL A O 1
ATOM 879 N N . ALA A 1 111 ? -6.939 -1.660 -12.080 1.00 83.44 111 ALA A N 1
ATOM 880 C CA . ALA A 1 111 ? -7.865 -2.645 -12.623 1.00 83.44 111 ALA A CA 1
ATOM 881 C C . ALA A 1 111 ? -7.247 -4.049 -12.699 1.00 83.44 111 ALA A C 1
ATOM 883 O O . ALA A 1 111 ? -7.925 -5.042 -12.441 1.00 83.44 111 ALA A O 1
ATOM 884 N N . PHE A 1 112 ? -5.954 -4.144 -13.019 1.00 85.12 112 PHE A N 1
ATOM 885 C CA . PHE A 1 112 ? -5.252 -5.419 -13.166 1.00 85.12 112 PHE A CA 1
ATOM 886 C C . PHE A 1 112 ? -5.264 -6.299 -11.903 1.00 85.12 112 PHE A C 1
ATOM 888 O O . PHE A 1 112 ? -5.769 -7.424 -11.982 1.00 85.12 112 PHE A O 1
ATOM 895 N N . PRO A 1 113 ? -4.769 -5.842 -10.734 1.00 77.19 113 PRO A N 1
ATOM 896 C CA . PRO A 1 113 ? -4.850 -6.624 -9.508 1.00 77.19 113 PRO A CA 1
ATOM 897 C C . PRO A 1 113 ? -6.302 -6.808 -9.060 1.00 77.19 113 PRO A C 1
ATOM 899 O O . PRO A 1 113 ? -6.649 -7.904 -8.634 1.00 77.19 113 PRO A O 1
ATOM 902 N N . ALA A 1 114 ? -7.171 -5.800 -9.218 1.00 80.56 114 ALA A N 1
ATOM 903 C CA . ALA A 1 114 ? -8.589 -5.908 -8.861 1.00 80.56 114 ALA A CA 1
ATOM 904 C C . ALA A 1 114 ? -9.342 -6.989 -9.664 1.00 80.56 114 ALA A C 1
ATOM 906 O O . ALA A 1 114 ? -10.308 -7.563 -9.165 1.00 80.56 114 ALA A O 1
ATOM 907 N N . ALA A 1 115 ? -8.896 -7.304 -10.884 1.00 80.62 115 ALA A N 1
ATOM 908 C CA . ALA A 1 115 ? -9.464 -8.373 -11.703 1.00 80.62 115 ALA A CA 1
ATOM 909 C C . ALA A 1 115 ? -9.099 -9.785 -11.203 1.00 80.62 115 ALA A C 1
ATOM 911 O O . ALA A 1 115 ? -9.681 -10.773 -11.658 1.00 80.62 115 ALA A O 1
ATOM 912 N N . HIS A 1 116 ? -8.130 -9.916 -10.291 1.00 77.44 116 HIS A N 1
ATOM 913 C CA . HIS A 1 116 ? -7.717 -11.212 -9.769 1.00 77.44 116 HIS A CA 1
ATOM 914 C C . HIS A 1 116 ? -8.632 -11.653 -8.609 1.00 77.44 116 HIS A C 1
ATOM 916 O O . HIS A 1 116 ? -8.740 -10.940 -7.614 1.00 77.44 116 HIS A O 1
ATOM 922 N N . PRO A 1 117 ? -9.223 -12.865 -8.640 1.00 74.06 117 PRO A N 1
ATOM 923 C CA . PRO A 1 117 ? -10.219 -13.293 -7.647 1.00 74.06 117 PRO A CA 1
ATOM 924 C C . PRO A 1 117 ? -9.683 -13.406 -6.211 1.00 74.06 117 PRO A C 1
ATOM 926 O O . PRO A 1 117 ? -10.463 -13.452 -5.265 1.00 74.06 117 PRO A O 1
ATOM 929 N N . ALA A 1 118 ? -8.361 -13.475 -6.036 1.00 71.44 118 ALA A N 1
ATOM 930 C CA . ALA A 1 118 ? -7.722 -13.477 -4.718 1.00 71.44 118 ALA A CA 1
ATOM 931 C C . ALA A 1 118 ? -7.450 -12.071 -4.145 1.00 71.44 118 ALA A C 1
ATOM 933 O O . ALA A 1 118 ? -7.001 -11.967 -3.007 1.00 71.44 118 ALA A O 1
ATOM 934 N N . VAL A 1 119 ? -7.677 -11.001 -4.913 1.00 67.38 119 VAL A N 1
ATOM 935 C CA . VAL A 1 119 ? -7.448 -9.618 -4.474 1.00 67.38 119 VAL A CA 1
ATOM 936 C C . VAL A 1 119 ? -8.770 -9.025 -4.002 1.00 67.38 119 VAL A C 1
ATOM 938 O O . VAL A 1 119 ? -9.722 -8.905 -4.766 1.00 67.38 119 VAL A O 1
ATOM 941 N N . THR A 1 120 ? -8.837 -8.659 -2.724 1.00 73.94 120 THR A N 1
ATOM 942 C CA . THR A 1 120 ? -10.044 -8.094 -2.096 1.00 73.94 120 THR A CA 1
ATOM 943 C C . THR A 1 120 ? -10.042 -6.568 -2.056 1.00 73.94 120 THR A C 1
ATOM 945 O O . THR A 1 120 ? -11.105 -5.953 -1.993 1.00 73.94 120 THR A O 1
ATOM 948 N N . SER A 1 121 ? -8.865 -5.944 -2.095 1.00 71.75 121 SER A N 1
ATOM 949 C CA . SER A 1 121 ? -8.703 -4.494 -2.160 1.00 71.75 121 SER A CA 1
ATOM 950 C C . SER A 1 121 ? -7.402 -4.119 -2.871 1.00 71.75 121 SER A C 1
ATOM 952 O O . SER A 1 121 ? -6.426 -4.868 -2.855 1.00 71.75 121 SER A O 1
ATOM 954 N N . VAL A 1 122 ? -7.395 -2.939 -3.495 1.00 73.69 122 VAL A N 1
ATOM 955 C CA . VAL A 1 122 ? -6.201 -2.318 -4.080 1.00 73.69 122 VAL A CA 1
ATOM 956 C C . VAL A 1 122 ? -5.925 -1.034 -3.311 1.00 73.69 122 VAL A C 1
ATOM 958 O O . VAL A 1 122 ? -6.783 -0.154 -3.223 1.00 73.69 122 VAL A O 1
ATOM 961 N N . ILE A 1 123 ? -4.739 -0.948 -2.715 1.00 74.19 123 ILE A N 1
ATOM 962 C CA . ILE A 1 123 ? -4.296 0.224 -1.959 1.00 74.19 123 ILE A CA 1
ATOM 963 C C . ILE A 1 123 ? -3.694 1.225 -2.937 1.00 74.19 123 ILE A C 1
ATOM 965 O O . ILE A 1 123 ? -2.864 0.867 -3.770 1.00 74.19 123 ILE A O 1
ATOM 969 N N . ILE A 1 124 ? -4.108 2.484 -2.824 1.00 73.19 124 ILE A N 1
ATOM 970 C CA . ILE A 1 124 ? -3.706 3.555 -3.731 1.00 73.19 124 ILE A CA 1
ATOM 971 C C . ILE A 1 124 ? -3.216 4.758 -2.928 1.00 73.19 124 ILE A C 1
ATOM 973 O O . ILE A 1 124 ? -3.774 5.071 -1.879 1.00 73.19 124 ILE A O 1
ATOM 977 N N . GLY A 1 125 ? -2.169 5.430 -3.409 1.00 75.81 125 GLY A N 1
ATOM 978 C CA . GLY A 1 125 ? -1.531 6.552 -2.710 1.00 75.81 125 GLY A CA 1
ATOM 979 C C . GLY A 1 125 ? -1.545 7.860 -3.504 1.00 75.81 125 GLY A C 1
ATOM 980 O O . GLY A 1 125 ? -0.465 8.367 -3.818 1.00 75.81 125 GLY A O 1
ATOM 981 N N . PRO A 1 126 ? -2.718 8.408 -3.874 1.00 73.06 126 PRO A N 1
ATOM 982 C CA . PRO A 1 126 ? -2.783 9.664 -4.607 1.00 73.06 126 PRO A CA 1
ATOM 983 C C . PRO A 1 126 ? -2.346 10.834 -3.719 1.00 73.06 126 PRO A C 1
ATOM 985 O O . PRO A 1 126 ? -2.762 10.961 -2.570 1.00 73.06 126 PRO A O 1
ATOM 988 N N . ARG A 1 127 ? -1.511 11.715 -4.271 1.00 67.75 127 ARG A N 1
ATOM 989 C CA . ARG A 1 127 ? -1.068 12.967 -3.636 1.00 67.75 127 ARG A CA 1
ATOM 990 C C . ARG A 1 127 ? -1.838 14.186 -4.145 1.00 67.75 127 ARG A C 1
ATOM 992 O O . ARG A 1 127 ? -1.699 15.269 -3.586 1.00 67.75 127 ARG A O 1
ATOM 999 N N . THR A 1 128 ? -2.638 14.015 -5.196 1.00 78.31 128 THR A N 1
ATOM 1000 C CA . THR A 1 128 ? -3.516 15.045 -5.762 1.00 78.31 128 THR A CA 1
ATOM 1001 C C . THR A 1 128 ? -4.925 14.498 -5.977 1.00 78.31 128 THR A C 1
ATOM 1003 O O . THR A 1 128 ? -5.137 13.284 -6.034 1.00 78.31 128 THR A O 1
ATOM 1006 N N . MET A 1 129 ? -5.898 15.403 -6.109 1.00 83.19 129 MET A N 1
ATOM 1007 C CA . MET A 1 129 ? -7.289 15.022 -6.353 1.00 83.19 129 MET A CA 1
ATOM 1008 C C . MET A 1 129 ? -7.451 14.313 -7.704 1.00 83.19 129 MET A C 1
ATOM 1010 O O . MET A 1 129 ? -8.047 13.247 -7.786 1.00 83.19 129 MET A O 1
ATOM 1014 N N . GLU A 1 130 ? -6.807 14.843 -8.739 1.00 79.25 130 GLU A N 1
ATOM 1015 C CA . GLU A 1 130 ? -6.775 14.243 -10.074 1.00 79.25 130 GLU A CA 1
ATOM 1016 C C . GLU A 1 130 ? -6.257 12.795 -10.051 1.00 79.25 130 GLU A C 1
ATOM 1018 O O . GLU A 1 130 ? -6.853 11.908 -10.659 1.00 79.25 130 GLU A O 1
ATOM 1023 N N . GLN A 1 131 ? -5.195 12.521 -9.279 1.00 74.25 131 GLN A N 1
ATOM 1024 C CA . GLN A 1 131 ? -4.693 11.157 -9.107 1.00 74.25 131 GLN A CA 1
ATOM 1025 C C . GLN A 1 131 ? -5.743 10.258 -8.455 1.00 74.25 131 GLN A C 1
ATOM 1027 O O . GLN A 1 131 ? -5.960 9.147 -8.929 1.00 74.25 131 GLN A O 1
ATOM 1032 N N . LEU A 1 132 ? -6.417 10.713 -7.395 1.00 80.44 132 LEU A N 1
ATOM 1033 C CA . LEU A 1 132 ? -7.451 9.909 -6.738 1.00 80.44 132 LEU A CA 1
ATOM 1034 C C . LEU A 1 132 ? -8.621 9.624 -7.689 1.00 80.44 132 LEU A C 1
ATOM 1036 O O . LEU A 1 132 ? -9.071 8.485 -7.752 1.00 80.44 132 LEU A O 1
ATOM 1040 N N . GLU A 1 133 ? -9.079 10.615 -8.453 1.00 82.44 133 GLU A N 1
ATOM 1041 C CA . GLU A 1 133 ? -10.177 10.462 -9.415 1.00 82.44 133 GLU A CA 1
ATOM 1042 C C . GLU A 1 133 ? -9.845 9.454 -10.519 1.00 82.44 133 GLU A C 1
ATOM 1044 O O . GLU A 1 133 ? -10.634 8.537 -10.765 1.00 82.44 133 GLU A O 1
ATOM 1049 N N . ALA A 1 134 ? -8.656 9.558 -11.123 1.00 74.88 134 ALA A N 1
ATOM 1050 C CA . ALA A 1 134 ? -8.176 8.581 -12.100 1.00 74.88 134 ALA A CA 1
ATOM 1051 C C . ALA A 1 134 ? -8.135 7.172 -11.491 1.00 74.88 134 ALA A C 1
ATOM 1053 O O . ALA A 1 134 ? -8.636 6.205 -12.057 1.00 74.88 134 ALA A O 1
ATOM 1054 N N . THR A 1 135 ? -7.613 7.048 -10.275 1.00 76.56 135 THR A N 1
ATOM 1055 C CA . THR A 1 135 ? -7.469 5.747 -9.622 1.00 76.56 135 THR A CA 1
ATOM 1056 C C . THR A 1 135 ? -8.825 5.117 -9.253 1.00 76.56 135 THR A C 1
ATOM 1058 O O . THR A 1 135 ? -9.027 3.911 -9.416 1.00 76.56 135 THR A O 1
ATOM 1061 N N . LEU A 1 136 ? -9.794 5.930 -8.815 1.00 80.62 136 LEU A N 1
ATOM 1062 C CA . LEU A 1 136 ? -11.171 5.495 -8.557 1.00 80.62 136 LEU A CA 1
ATOM 1063 C C . LEU A 1 136 ? -11.867 5.027 -9.839 1.00 80.62 136 LEU A C 1
ATOM 1065 O O . LEU A 1 136 ? -12.537 3.995 -9.815 1.00 80.62 136 LEU A O 1
ATOM 1069 N N . LYS A 1 137 ? -11.677 5.725 -10.963 1.00 80.56 137 LYS A N 1
ATOM 1070 C CA . LYS A 1 137 ? -12.200 5.291 -12.266 1.00 80.56 137 LYS A CA 1
ATOM 1071 C C . LYS A 1 137 ? -11.611 3.940 -12.695 1.00 80.56 137 LYS A C 1
ATOM 1073 O O . LYS A 1 137 ? -12.354 3.085 -13.173 1.00 80.56 137 LYS A O 1
ATOM 1078 N N . GLY A 1 138 ? -10.326 3.706 -12.427 1.00 74.19 138 GLY A N 1
ATOM 1079 C CA . GLY A 1 138 ? -9.658 2.421 -12.663 1.00 74.19 138 GLY A CA 1
ATOM 1080 C C . GLY A 1 138 ? -10.278 1.252 -11.893 1.00 74.19 138 GLY A C 1
ATOM 1081 O O . GLY A 1 138 ? -10.441 0.170 -12.445 1.00 74.19 138 GLY A O 1
ATOM 1082 N N . SER A 1 139 ? -10.711 1.471 -10.647 1.00 73.06 139 SER A N 1
ATOM 1083 C CA . SER A 1 139 ? -11.349 0.424 -9.824 1.00 73.06 139 SER A CA 1
ATOM 1084 C C . SER A 1 139 ? -12.671 -0.120 -10.384 1.00 73.06 139 SER A C 1
ATOM 1086 O O . SER A 1 139 ? -13.075 -1.226 -10.033 1.00 73.06 139 SER A O 1
ATOM 1088 N N . ALA A 1 140 ? -13.342 0.639 -11.256 1.00 76.38 140 ALA A N 1
ATOM 1089 C CA . ALA A 1 140 ? -14.584 0.227 -11.908 1.00 76.38 140 ALA A CA 1
ATOM 1090 C C . ALA A 1 140 ? -14.347 -0.434 -13.279 1.00 76.38 140 ALA A C 1
ATOM 1092 O O . ALA A 1 140 ? -15.291 -0.924 -13.904 1.00 76.38 140 ALA A O 1
ATOM 1093 N N . LEU A 1 141 ? -13.105 -0.433 -13.769 1.00 80.81 141 LEU A N 1
ATOM 1094 C CA . LEU A 1 141 ? -12.762 -0.971 -15.075 1.00 80.81 141 LEU A CA 1
ATOM 1095 C C . LEU A 1 141 ? -12.763 -2.502 -15.030 1.00 80.81 141 LEU A C 1
ATOM 1097 O O . LEU A 1 141 ? -12.057 -3.125 -14.242 1.00 80.81 141 LEU A O 1
ATOM 1101 N N . THR A 1 142 ? -13.540 -3.121 -15.917 1.00 84.19 142 THR A N 1
ATOM 1102 C CA . THR A 1 142 ? -13.512 -4.575 -16.115 1.00 84.19 142 THR A CA 1
ATOM 1103 C C . THR A 1 142 ? -12.563 -4.904 -17.260 1.00 84.19 142 THR A C 1
ATOM 1105 O O . THR A 1 142 ? -12.779 -4.464 -18.389 1.00 84.19 142 THR A O 1
ATOM 1108 N N . LEU A 1 143 ? -11.519 -5.685 -16.983 1.00 86.06 143 LEU A N 1
ATOM 1109 C CA . LEU A 1 143 ? -10.568 -6.128 -18.001 1.00 86.06 143 LEU A CA 1
ATOM 1110 C C . LEU A 1 143 ? -11.080 -7.397 -18.688 1.00 86.06 143 LEU A C 1
ATOM 1112 O O . LEU A 1 143 ? -11.433 -8.371 -18.027 1.00 86.06 143 LEU A O 1
ATOM 1116 N N . ALA A 1 144 ? -11.114 -7.385 -20.020 1.00 88.06 144 ALA A N 1
ATOM 1117 C CA . ALA A 1 144 ? -11.432 -8.573 -20.806 1.00 88.06 144 ALA A CA 1
ATOM 1118 C C . ALA A 1 144 ? -10.255 -9.563 -20.803 1.00 88.06 144 ALA A C 1
ATOM 1120 O O . ALA A 1 144 ? -9.102 -9.149 -20.691 1.00 88.06 144 ALA A O 1
ATOM 1121 N N . ASP A 1 145 ? -10.528 -10.851 -21.029 1.00 85.12 145 ASP A N 1
ATOM 1122 C CA . ASP A 1 145 ? -9.491 -11.896 -21.073 1.00 85.12 145 ASP A CA 1
ATOM 1123 C C . ASP A 1 145 ? -8.366 -11.555 -22.062 1.00 85.12 145 ASP A C 1
ATOM 1125 O O . ASP A 1 145 ? -7.199 -11.597 -21.699 1.00 85.12 145 ASP A O 1
ATOM 1129 N N . ARG A 1 146 ? -8.708 -11.049 -23.256 1.00 87.56 146 ARG A N 1
ATOM 1130 C CA . ARG A 1 146 ? -7.725 -10.587 -24.256 1.00 87.56 146 ARG A CA 1
ATOM 1131 C C . ARG A 1 146 ? -6.779 -9.493 -23.746 1.00 87.56 146 ARG A C 1
ATOM 1133 O O . ARG A 1 146 ? -5.655 -9.374 -24.216 1.00 87.56 146 ARG A O 1
ATOM 1140 N N . THR A 1 147 ? -7.251 -8.651 -22.827 1.00 88.56 147 THR A N 1
ATOM 1141 C CA . THR A 1 147 ? -6.447 -7.581 -22.228 1.00 88.56 147 THR A CA 1
ATOM 1142 C C . THR A 1 147 ? -5.476 -8.171 -21.221 1.00 88.56 147 THR A C 1
ATOM 1144 O O . THR A 1 147 ? -4.318 -7.777 -21.186 1.00 88.56 147 THR A O 1
ATOM 1147 N N . LEU A 1 148 ? -5.935 -9.141 -20.431 1.00 84.12 148 LEU A N 1
ATOM 1148 C CA . LEU A 1 148 ? -5.094 -9.878 -19.494 1.00 84.12 148 LEU A CA 1
ATOM 1149 C C . LEU A 1 148 ? -4.037 -10.706 -20.240 1.00 84.12 148 LEU A C 1
ATOM 1151 O O . LEU A 1 148 ? -2.879 -10.680 -19.843 1.00 84.12 148 LEU A O 1
ATOM 1155 N N . ASP A 1 149 ? -4.405 -11.335 -21.359 1.00 86.25 149 ASP A N 1
ATOM 1156 C CA . ASP A 1 149 ? -3.469 -12.038 -22.244 1.00 86.25 149 ASP A CA 1
ATOM 1157 C C . ASP A 1 149 ? -2.408 -11.082 -22.808 1.00 86.25 149 ASP A C 1
ATOM 1159 O O . ASP A 1 149 ? -1.226 -11.411 -22.836 1.00 86.25 149 ASP A O 1
ATOM 1163 N N . ARG A 1 150 ? -2.805 -9.867 -23.207 1.00 86.94 150 ARG A N 1
ATOM 1164 C CA . ARG A 1 150 ? -1.869 -8.847 -23.698 1.00 86.94 150 ARG A CA 1
ATOM 1165 C C . ARG A 1 150 ? -0.927 -8.341 -22.605 1.00 86.94 150 ARG A C 1
ATOM 1167 O O . ARG A 1 150 ? 0.239 -8.091 -22.886 1.00 86.94 150 ARG A O 1
ATOM 1174 N N . ILE A 1 151 ? -1.406 -8.216 -21.367 1.00 82.06 151 ILE A N 1
ATOM 1175 C CA . ILE A 1 151 ? -0.547 -7.909 -20.215 1.00 82.06 151 ILE A CA 1
ATOM 1176 C C . ILE A 1 151 ? 0.449 -9.049 -19.984 1.00 82.06 151 ILE A C 1
ATOM 1178 O O . ILE A 1 151 ? 1.622 -8.765 -19.790 1.00 82.06 151 ILE A O 1
ATOM 1182 N N . ASP A 1 152 ? 0.020 -10.311 -20.077 1.00 82.31 152 ASP A N 1
ATOM 1183 C CA . ASP A 1 152 ? 0.906 -11.480 -19.967 1.00 82.31 152 ASP A CA 1
ATOM 1184 C C . ASP A 1 152 ? 1.926 -11.559 -21.130 1.00 82.31 152 ASP A C 1
ATOM 1186 O O . ASP A 1 152 ? 2.991 -12.152 -20.980 1.00 82.31 152 ASP A O 1
ATOM 1190 N N . GLU A 1 153 ? 1.638 -10.987 -22.303 1.00 85.38 153 GLU A N 1
ATOM 1191 C CA . GLU A 1 153 ? 2.618 -10.859 -23.395 1.00 85.38 153 GLU A CA 1
ATOM 1192 C C . GLU A 1 153 ? 3.685 -9.797 -23.097 1.00 85.38 153 GLU A C 1
ATOM 1194 O O . GLU A 1 153 ? 4.863 -10.033 -23.364 1.00 85.38 153 GLU A O 1
ATOM 1199 N N . ILE A 1 154 ? 3.276 -8.649 -22.544 1.00 80.19 154 ILE A N 1
ATOM 1200 C CA . ILE A 1 154 ? 4.168 -7.530 -22.194 1.00 80.19 154 ILE A CA 1
ATOM 1201 C C . ILE A 1 154 ? 5.006 -7.876 -20.953 1.00 80.19 154 ILE A C 1
ATOM 1203 O O . ILE A 1 154 ? 6.208 -7.627 -20.914 1.00 80.19 154 ILE A O 1
ATOM 1207 N N . VAL A 1 155 ? 4.373 -8.478 -19.943 1.00 74.31 155 VAL A N 1
ATOM 1208 C CA . VAL A 1 155 ? 4.981 -8.915 -18.682 1.00 74.31 155 VAL A CA 1
ATOM 1209 C C . VAL A 1 155 ? 4.588 -10.371 -18.421 1.00 74.31 155 VAL A C 1
ATOM 1211 O O . VAL A 1 155 ? 3.567 -10.631 -17.779 1.00 74.31 155 VAL A O 1
ATOM 1214 N N . PRO A 1 156 ? 5.389 -11.348 -18.890 1.00 77.06 156 PRO A N 1
ATOM 1215 C CA . PRO A 1 156 ? 5.068 -12.757 -18.694 1.00 77.06 156 PRO A CA 1
ATOM 1216 C C . PRO A 1 156 ? 4.855 -13.127 -17.219 1.00 77.06 156 PRO A C 1
ATOM 1218 O O . PRO A 1 156 ? 5.553 -12.616 -16.344 1.00 77.06 156 PRO A O 1
ATOM 1221 N N . PRO A 1 157 ? 3.923 -14.038 -16.891 1.00 71.50 157 PRO A N 1
ATOM 1222 C CA . PRO A 1 157 ? 3.740 -14.485 -15.516 1.00 71.50 157 PRO A CA 1
ATOM 1223 C C . PRO A 1 157 ? 5.033 -15.045 -14.915 1.00 71.50 157 PRO A C 1
ATOM 1225 O O . PRO A 1 157 ? 5.674 -15.926 -15.489 1.00 71.50 157 PRO A O 1
ATOM 1228 N N . GLY A 1 158 ? 5.396 -14.557 -13.728 1.00 61.62 158 GLY A N 1
ATOM 1229 C CA . GLY A 1 158 ? 6.662 -14.910 -13.079 1.00 61.62 158 GLY A CA 1
ATOM 1230 C C . GLY A 1 158 ? 7.871 -14.131 -13.601 1.00 61.62 158 GLY A C 1
ATOM 1231 O O . GLY A 1 158 ? 8.982 -14.392 -13.143 1.00 61.62 158 GLY A O 1
ATOM 1232 N N . THR A 1 159 ? 7.664 -13.185 -14.521 1.00 59.94 159 THR A N 1
ATOM 1233 C CA . THR A 1 159 ? 8.634 -12.138 -14.821 1.00 59.94 159 THR A CA 1
ATOM 1234 C C . THR A 1 159 ? 8.698 -11.207 -13.630 1.00 59.94 159 THR A C 1
ATOM 1236 O O . THR A 1 159 ? 7.732 -10.526 -13.289 1.00 59.94 159 THR A O 1
ATOM 1239 N N . ASP A 1 160 ? 9.858 -11.207 -13.000 1.00 54.69 160 ASP A N 1
ATOM 1240 C CA . ASP A 1 160 ? 10.265 -10.108 -12.157 1.00 54.69 160 ASP A CA 1
ATOM 1241 C C . ASP A 1 160 ? 10.995 -9.134 -13.080 1.00 54.69 160 ASP A C 1
ATOM 1243 O O . ASP A 1 160 ? 12.065 -9.463 -13.590 1.00 54.69 160 ASP A O 1
ATOM 1247 N N . LEU A 1 161 ? 10.414 -7.958 -13.334 1.00 54.06 161 LEU A N 1
ATOM 1248 C CA . LEU A 1 161 ? 11.055 -6.881 -14.118 1.00 54.06 161 LEU A CA 1
ATOM 1249 C C . LEU A 1 161 ? 12.236 -6.243 -13.365 1.00 54.06 161 LEU A C 1
ATOM 1251 O O . LEU A 1 161 ? 12.742 -5.182 -13.715 1.00 54.06 161 LEU A O 1
ATOM 1255 N N . TYR A 1 162 ? 12.639 -6.907 -12.292 1.00 44.03 162 TYR A N 1
ATOM 1256 C CA . TYR A 1 162 ? 13.592 -6.516 -11.299 1.00 44.03 162 TYR A CA 1
ATOM 1257 C C . TYR A 1 162 ? 14.510 -7.721 -11.049 1.00 44.03 162 TYR A C 1
ATOM 1259 O O . TYR A 1 162 ? 14.084 -8.798 -10.635 1.00 44.03 162 TYR A O 1
ATOM 1267 N N . ARG A 1 163 ? 15.789 -7.578 -11.383 1.00 43.81 163 ARG A N 1
ATOM 1268 C CA . ARG A 1 163 ? 16.795 -8.649 -11.473 1.00 43.81 163 ARG A CA 1
ATOM 1269 C C . ARG A 1 163 ? 18.077 -8.339 -10.670 1.00 43.81 163 ARG A C 1
ATOM 1271 O O . ARG A 1 163 ? 18.982 -7.689 -11.171 1.00 43.81 163 ARG A O 1
ATOM 1278 N N . ALA A 1 164 ? 18.139 -8.752 -9.401 1.00 42.84 164 ALA A N 1
ATOM 1279 C CA . ALA A 1 164 ? 19.051 -8.196 -8.384 1.00 42.84 164 ALA A CA 1
ATOM 1280 C C . ALA A 1 164 ? 20.558 -8.143 -8.735 1.00 42.84 164 ALA A C 1
ATOM 1282 O O . ALA A 1 164 ? 21.230 -9.172 -8.670 1.00 42.84 164 ALA A O 1
ATOM 1283 N N . ASP A 1 165 ? 21.112 -6.942 -8.923 1.00 40.81 165 ASP A N 1
ATOM 1284 C CA . ASP A 1 165 ? 22.557 -6.680 -8.872 1.00 40.81 165 ASP A CA 1
ATOM 1285 C C . ASP A 1 165 ? 22.891 -6.022 -7.522 1.00 40.81 165 ASP A C 1
ATOM 1287 O O . ASP A 1 165 ? 23.237 -4.848 -7.419 1.00 40.81 165 ASP A O 1
ATOM 1291 N N . GLY A 1 166 ? 22.773 -6.811 -6.446 1.00 40.97 166 GLY A N 1
ATOM 1292 C CA . GLY A 1 166 ? 23.223 -6.419 -5.106 1.00 40.97 166 GLY A CA 1
ATOM 1293 C C . GLY A 1 166 ? 22.303 -6.887 -3.984 1.00 40.97 166 GLY A C 1
ATOM 1294 O O . GLY A 1 166 ? 21.328 -6.215 -3.684 1.00 40.97 166 GLY A O 1
ATOM 1295 N N . ALA A 1 167 ? 22.677 -8.001 -3.335 1.00 38.84 167 ALA A N 1
ATOM 1296 C CA . ALA A 1 167 ? 21.964 -8.677 -2.238 1.00 38.84 167 ALA A CA 1
ATOM 1297 C C . ALA A 1 167 ? 20.549 -9.096 -2.663 1.00 38.84 167 ALA A C 1
ATOM 1299 O O . ALA A 1 167 ? 19.673 -8.273 -2.848 1.00 38.84 167 ALA A O 1
ATOM 1300 N N . ASP A 1 168 ? 20.222 -10.348 -2.940 1.00 42.03 168 ASP A N 1
ATOM 1301 C CA . ASP A 1 168 ? 20.636 -11.645 -2.435 1.00 42.03 168 ASP A CA 1
ATOM 1302 C C . ASP A 1 168 ? 19.927 -12.627 -3.381 1.00 42.03 168 ASP A C 1
ATOM 1304 O O . ASP A 1 168 ? 18.759 -12.439 -3.690 1.00 42.03 168 ASP A O 1
ATOM 1308 N N . GLY A 1 169 ? 20.641 -13.606 -3.940 1.00 40.44 169 GLY A N 1
ATOM 1309 C CA . GLY A 1 169 ? 20.230 -14.353 -5.143 1.00 40.44 169 GLY A CA 1
ATOM 1310 C C . GLY A 1 169 ? 19.013 -15.289 -5.020 1.00 40.44 169 GLY A C 1
ATOM 1311 O O . GLY A 1 169 ? 19.089 -16.437 -5.461 1.00 40.44 169 GLY A O 1
ATOM 1312 N N . HIS A 1 170 ? 17.902 -14.851 -4.426 1.00 43.22 170 HIS A N 1
ATOM 1313 C CA . HIS A 1 170 ? 16.657 -15.595 -4.347 1.00 43.22 170 HIS A CA 1
ATOM 1314 C C . HIS A 1 170 ? 15.838 -15.421 -5.630 1.00 43.22 170 HIS A C 1
ATOM 1316 O O . HIS A 1 170 ? 15.386 -14.334 -5.971 1.00 43.22 170 HIS A O 1
ATOM 1322 N N . ARG A 1 171 ? 15.619 -16.532 -6.337 1.00 41.12 171 ARG A N 1
ATOM 1323 C CA . ARG A 1 171 ? 14.674 -16.614 -7.452 1.00 41.12 171 ARG A CA 1
ATOM 1324 C C . ARG A 1 171 ? 13.338 -17.132 -6.907 1.00 41.12 171 ARG A C 1
ATOM 1326 O O . ARG A 1 171 ? 13.334 -18.257 -6.395 1.00 41.12 171 ARG A O 1
ATOM 1333 N N . PRO A 1 172 ? 12.222 -16.389 -7.021 1.00 42.19 172 PRO A N 1
ATOM 1334 C CA . PRO A 1 172 ? 10.924 -16.900 -6.600 1.00 42.19 172 PRO A CA 1
ATOM 1335 C C . PRO A 1 172 ? 10.566 -18.167 -7.399 1.00 42.19 172 PRO A C 1
ATOM 1337 O O . PRO A 1 172 ? 10.946 -18.295 -8.571 1.00 42.19 172 PRO A O 1
ATOM 1340 N N . PRO A 1 173 ? 9.864 -19.139 -6.787 1.00 45.47 173 PRO A N 1
ATOM 1341 C CA . PRO A 1 173 ? 9.394 -20.315 -7.505 1.00 45.47 173 PRO A CA 1
ATOM 1342 C C . PRO A 1 173 ? 8.493 -19.873 -8.658 1.00 45.47 173 PRO A C 1
ATOM 1344 O O . PRO A 1 173 ? 7.644 -18.998 -8.487 1.00 45.47 173 PRO A O 1
ATOM 1347 N N . ALA A 1 174 ? 8.683 -20.478 -9.833 1.00 44.97 174 ALA A N 1
ATOM 1348 C CA . ALA A 1 174 ? 7.852 -20.184 -10.990 1.00 44.97 174 ALA A CA 1
ATOM 1349 C C . ALA A 1 174 ? 6.371 -20.374 -10.612 1.00 44.97 174 ALA A C 1
ATOM 1351 O O . ALA A 1 174 ? 6.023 -21.436 -10.076 1.00 44.97 174 ALA A O 1
ATOM 1352 N N . PRO A 1 175 ? 5.496 -19.382 -10.859 1.00 45.88 175 PRO A N 1
ATOM 1353 C CA . PRO A 1 175 ? 4.071 -19.592 -10.689 1.00 45.88 175 PRO A CA 1
ATOM 1354 C C . PRO A 1 175 ? 3.621 -20.741 -11.606 1.00 45.88 175 PRO A C 1
ATOM 1356 O O . PRO A 1 175 ? 4.249 -20.991 -12.642 1.00 45.88 175 PRO A O 1
ATOM 1359 N N . PRO A 1 176 ? 2.554 -21.473 -11.240 1.00 42.78 176 PRO A N 1
ATOM 1360 C CA . PRO A 1 176 ? 2.005 -22.507 -12.106 1.00 42.78 176 PRO A CA 1
ATOM 1361 C C . PRO A 1 176 ? 1.752 -21.936 -13.511 1.00 42.78 176 PRO A C 1
ATOM 1363 O O . PRO A 1 176 ? 1.285 -20.808 -13.664 1.00 42.78 176 PRO A O 1
ATOM 1366 N N . ALA A 1 177 ? 2.140 -22.707 -14.528 1.00 48.75 177 ALA A N 1
ATOM 1367 C CA . ALA A 1 177 ? 2.200 -22.276 -15.919 1.00 48.75 177 ALA A CA 1
ATOM 1368 C C . ALA A 1 177 ? 0.867 -21.707 -16.416 1.00 48.75 177 ALA A C 1
ATOM 1370 O O . ALA A 1 177 ? -0.083 -22.474 -16.553 1.00 48.75 177 ALA A O 1
ATOM 1371 N N . ARG A 1 178 ? 0.864 -20.407 -16.762 1.00 48.06 178 ARG A N 1
ATOM 1372 C CA . ARG A 1 178 ? -0.280 -19.621 -17.263 1.00 48.06 178 ARG A CA 1
ATOM 1373 C C . ARG A 1 178 ? -1.515 -19.702 -16.350 1.00 48.06 178 ARG A C 1
ATOM 1375 O O . ARG A 1 178 ? -1.777 -20.683 -15.659 1.00 48.06 178 ARG A O 1
ATOM 1382 N N . ARG A 1 179 ? -2.349 -18.660 -16.356 1.00 51.78 179 ARG A N 1
ATOM 1383 C CA . ARG A 1 179 ? -3.725 -18.826 -15.860 1.00 51.78 179 ARG A CA 1
ATOM 1384 C C . ARG A 1 179 ? -4.308 -20.025 -16.623 1.00 51.78 179 ARG A C 1
ATOM 1386 O O . ARG A 1 179 ? -4.162 -20.041 -17.847 1.00 51.78 179 ARG A O 1
ATOM 1393 N N . PRO A 1 180 ? -4.876 -21.056 -15.966 1.00 41.38 180 PRO A N 1
ATOM 1394 C CA . PRO A 1 180 ? -5.454 -22.177 -16.690 1.00 41.38 180 PRO A CA 1
ATOM 1395 C C . PRO A 1 180 ? -6.485 -21.610 -17.661 1.00 41.38 180 PRO A C 1
ATOM 1397 O O . PRO A 1 180 ? -7.500 -21.055 -17.241 1.00 41.38 180 PRO A O 1
ATOM 1400 N N . GLY A 1 181 ? -6.161 -21.675 -18.955 1.00 40.31 181 GLY A N 1
ATOM 1401 C CA . GLY A 1 181 ? -6.974 -21.089 -20.002 1.00 40.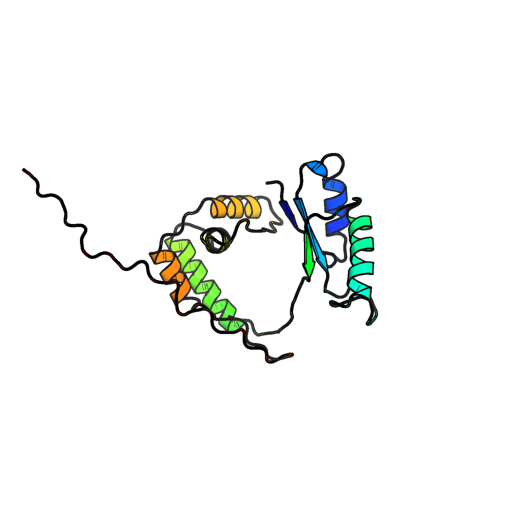31 181 GLY A CA 1
ATOM 1402 C C . GLY A 1 181 ? -8.378 -21.656 -19.897 1.00 40.31 181 GLY A C 1
ATOM 1403 O O . GLY A 1 181 ? -8.575 -22.869 -20.013 1.00 40.31 181 GLY A O 1
ATOM 1404 N N . ARG A 1 182 ? -9.370 -20.788 -19.686 1.00 48.19 182 ARG A N 1
ATOM 1405 C CA . ARG A 1 182 ? -10.738 -21.129 -20.061 1.00 48.19 182 ARG A CA 1
ATOM 1406 C C . ARG A 1 182 ? -10.716 -21.214 -21.574 1.00 48.19 182 ARG A C 1
ATOM 1408 O O . ARG A 1 182 ? -10.741 -20.197 -22.255 1.00 48.19 182 ARG A O 1
ATOM 1415 N N . GLY A 1 183 ? -10.537 -22.436 -22.071 1.00 36.03 183 GLY A N 1
ATOM 1416 C CA . GLY A 1 183 ? -10.464 -22.709 -23.493 1.00 36.03 183 GLY A CA 1
ATOM 1417 C C . GLY A 1 183 ? -11.589 -21.985 -24.218 1.00 36.03 183 GLY A C 1
ATOM 1418 O O . GLY A 1 183 ? -12.745 -22.046 -23.793 1.00 36.03 183 GLY A O 1
ATOM 1419 N N . LEU A 1 184 ? -11.227 -21.307 -25.306 1.00 39.03 184 LEU A N 1
ATOM 1420 C CA . LEU A 1 184 ? -12.146 -20.953 -26.378 1.00 39.03 184 LEU A CA 1
ATOM 1421 C C . LEU A 1 184 ? -13.034 -22.172 -26.627 1.00 39.03 184 LEU A C 1
ATOM 1423 O O . LEU A 1 184 ? -12.554 -23.181 -27.138 1.00 39.03 184 LEU A O 1
ATOM 1427 N N . ASN A 1 185 ? -14.296 -22.115 -26.208 1.00 35.31 185 ASN A N 1
ATOM 1428 C CA . ASN A 1 185 ? -15.261 -23.139 -26.563 1.00 35.31 185 ASN A CA 1
ATOM 1429 C C . ASN A 1 185 ? -15.636 -22.892 -28.034 1.00 35.31 185 ASN A C 1
ATOM 1431 O O . ASN A 1 185 ? -16.332 -21.913 -28.303 1.00 35.31 185 ASN A O 1
ATOM 1435 N N . PRO A 1 186 ? -15.209 -23.722 -29.006 1.00 41.44 186 PRO A N 1
ATOM 1436 C CA . PRO A 1 186 ? -15.433 -23.456 -30.428 1.00 41.44 186 PRO A CA 1
ATOM 1437 C C . PRO A 1 186 ? -16.866 -23.800 -30.876 1.00 41.44 186 PRO A C 1
ATOM 1439 O O . PRO A 1 186 ? -17.128 -23.929 -32.069 1.00 41.44 186 PRO A O 1
ATOM 1442 N N . GLN A 1 187 ? -17.801 -24.007 -29.942 1.00 40.12 187 GLN A N 1
ATOM 1443 C CA . GLN A 1 187 ? -19.153 -24.492 -30.220 1.00 40.12 187 GLN A CA 1
ATOM 1444 C C . GLN A 1 187 ? -20.246 -23.601 -29.612 1.00 40.12 187 GLN A C 1
ATOM 1446 O O . GLN A 1 187 ? -21.122 -24.077 -28.896 1.00 40.12 187 GLN A O 1
ATOM 1451 N N . ALA A 1 188 ? -20.247 -22.313 -29.947 1.00 40.59 188 ALA A N 1
ATOM 1452 C CA . ALA A 1 188 ? -21.474 -21.518 -29.943 1.00 40.59 188 ALA A CA 1
ATOM 1453 C C . ALA A 1 188 ? -21.868 -21.263 -31.404 1.00 40.59 188 ALA A C 1
ATOM 1455 O O . ALA A 1 188 ? -21.489 -20.265 -32.007 1.00 40.59 188 ALA A O 1
ATOM 1456 N N . ARG A 1 189 ? -22.555 -22.244 -32.005 1.00 39.38 189 ARG A N 1
ATOM 1457 C CA . ARG A 1 189 ? -23.201 -22.091 -33.314 1.00 39.38 189 ARG A CA 1
ATOM 1458 C C . ARG A 1 189 ? -24.343 -21.081 -33.189 1.00 39.38 189 ARG A C 1
ATOM 1460 O O . ARG A 1 189 ? -25.147 -21.187 -32.265 1.00 39.38 189 ARG A O 1
ATOM 1467 N N . GLU A 1 190 ? -24.412 -20.149 -34.134 1.00 43.84 190 GLU A N 1
ATOM 1468 C CA . GLU A 1 190 ? -25.556 -19.257 -34.339 1.00 43.84 190 GLU A CA 1
ATOM 1469 C C . GLU A 1 190 ? -26.860 -20.057 -34.521 1.00 43.84 190 GLU A C 1
ATOM 1471 O O . GLU A 1 190 ? -26.843 -21.121 -35.154 1.00 43.84 190 GLU A O 1
ATOM 1476 N N . PRO A 1 191 ? -28.006 -19.573 -34.009 1.00 41.09 191 PRO A N 1
ATOM 1477 C CA . PRO A 1 191 ? -29.291 -20.153 -34.353 1.00 41.09 191 PRO A CA 1
ATOM 1478 C C . PRO A 1 191 ? -29.693 -19.713 -35.767 1.00 41.09 191 PRO A C 1
ATOM 1480 O O . PRO A 1 191 ? -29.689 -18.529 -36.097 1.00 41.09 191 PRO A O 1
ATOM 1483 N N . ALA A 1 192 ? -30.052 -20.696 -36.591 1.00 45.06 192 ALA A N 1
ATOM 1484 C CA . ALA A 1 192 ? -30.616 -20.493 -37.916 1.00 45.06 192 ALA A CA 1
ATOM 1485 C C . ALA A 1 192 ? -31.901 -19.652 -37.843 1.00 45.06 192 ALA A C 1
ATOM 1487 O O . ALA A 1 192 ? -32.815 -19.956 -37.073 1.00 45.06 192 ALA A O 1
ATOM 1488 N N . SER A 1 193 ? -31.964 -18.614 -38.671 1.00 51.50 193 SER A N 1
ATOM 1489 C CA . SER A 1 193 ? -33.173 -17.853 -38.967 1.00 51.50 193 SER A CA 1
ATOM 1490 C C . SER A 1 193 ? -34.197 -18.729 -39.698 1.00 51.50 193 SER A C 1
ATOM 1492 O O . SER A 1 193 ? -33.850 -19.482 -40.610 1.00 51.50 193 SER A O 1
ATOM 1494 N N . SER A 1 194 ? -35.460 -18.634 -39.274 1.00 56.97 194 SER A N 1
ATOM 1495 C CA . SER A 1 194 ? -36.640 -19.043 -40.052 1.00 56.97 194 SER A CA 1
ATOM 1496 C C . SER A 1 194 ? -37.290 -17.820 -40.679 1.00 56.97 194 SER A C 1
ATOM 1498 O O . SER A 1 194 ? -37.199 -16.741 -40.049 1.00 56.97 194 SER A O 1
#

Secondary structure (DSSP, 8-state):
--EEE--TTGGGGHHHHHHHHHTTT-GGG-EEEEEE-S--SSSTTSSSS-HHHHHHHHHHHHHHHT-S--SEEEE--------SHHHHHHHHHHHHHHHHTTS-HHHHHHHHHHTSTT--------SSHHHHHHHHHHHTPPPPHHHHHHHHHHS-TT--S---SSS--PPPPPPSSSS---------PPPPP-

pLDDT: mean 73.69, std 17.73, range [35.31, 97.44]

Organism: NCBI:txid882448

Sequence (194 aa):
MNFIDTADMYSAGESEVIVGEALRGRRDDVVLATKVHFPMGDGPNRRGNSRRWILKEVEESLKRLRTDWIDLYQVHRPDHTTDIEETLDVVEQLIELASDLGCSLPELAVAFPAAHPAVTSVIIGPRTMEQLEATLKGSALTLADRTLDRIDEIVPPGTDLYRADGADGHRPPAPPARRPGRGLNPQAREPASS

Solvent-accessible surface area (backbone atoms only — not comparable to full-atom values): 11908 Å² total; per-residue (Å²): 139,48,74,47,80,55,30,49,66,43,76,77,31,50,51,31,36,54,50,24,61,74,35,66,98,47,56,90,73,43,47,40,33,39,30,48,32,65,71,76,58,94,60,88,76,35,35,48,87,44,71,74,29,49,61,50,49,51,56,52,47,32,60,40,31,68,45,96,78,70,77,39,83,43,74,67,65,89,82,64,38,56,72,62,68,73,42,49,62,46,50,52,56,45,41,52,53,17,52,78,70,76,42,49,48,63,18,48,64,42,19,57,56,57,68,37,93,90,43,90,76,80,91,80,85,59,91,47,70,68,50,42,53,46,40,55,55,8,66,73,48,81,80,52,69,73,54,54,52,51,47,39,68,73,52,42,87,73,63,64,76,56,68,59,77,59,62,63,98,77,75,78,78,75,62,77,83,64,80,80,72,81,66,83,72,93,78,79,76,82,82,81,83,132

InterPro domains:
  IPR023210 NADP-dependent oxidoreductase domain [PF00248] (1-95)
  IPR036812 NAD(P)-dependent oxidoreductase domain superfamily [G3DSA:3.20.20.100] (1-92)
  IPR036812 NAD(P)-dependent oxidoreductase domain superfamily [G3DSA:3.20.20.100] (93-161)
  IPR036812 NAD(P)-dependent oxidoreductase domain superfamily [SSF51430] (2-157)
  IPR050523 Aldo/Keto Reductase Detoxification and Biosynthesis [PTHR43364] (1-96)

Radius of gyration: 21.29 Å; Cα contacts (8 Å, |Δi|>4): 210; chains: 1; bounding box: 60×40×61 Å

Foldseek 3Di:
DAEDEEECPPVNLVVLLVQLVVCPPPVVSHQAEYEFADASDDDPLRGHDDPSNLVVVVVVSCVSSVHPDHNYYYYPDDDFADDDPLVVVLLVLLQVLCVVVVAGSLLCVLLLLLQDPPDPDDDDDDPDPVSVVSNVNSNPDHDDPVSVVSNCVSAPQLDDSGDGPDDDPDRPPGDPHDDPDPDPPVDPDDDDDD

Nearest PDB structures (foldseek):
  7utf-assembly2_D  TM=8.378E-01  e=1.356E-11  Rhizobium leguminosarum
  4xk2-assembly2_B  TM=8.277E-01  e=9.162E-10  Polaromonas sp. JS666
  4xk2-assembly1_A  TM=8.214E-01  e=9.722E-10  Polaromonas sp. JS666
  4xk2-assembly1_C  TM=8.155E-01  e=1.388E-09  Polaromonas sp. JS666
  6ovx-assembly2_B  TM=8.064E-01  e=7.310E-09  Streptomyces argillaceus

Mean predicted aligned error: 14.54 Å